Protein AF-A0A0D1XCC1-F1 (afdb_monomer)

pLDDT: mean 85.08, std 17.04, range [33.28, 98.0]

Nearest PDB structures (foldseek):
  8hj5-assembly1_F  TM=1.857E-01  e=1.015E+00  Escherichia coli
  7vg4-assembly3_E  TM=2.101E-01  e=6.176E+00  Methylorubrum extorquens AM1

Radius of gyration: 22.0 Å; Cα contacts (8 Å, |Δi|>4): 243; chains: 1; bounding box: 51×37×75 Å

Solvent-accessible surface area (backbone atoms only — not comparable to full-atom values): 13000 Å² total; per-residue (Å²): 115,50,18,80,62,74,82,57,70,66,52,32,52,34,39,39,47,44,50,48,37,41,40,37,16,53,48,45,44,44,32,66,63,69,49,44,51,58,39,60,78,69,44,56,55,60,51,55,44,56,67,34,70,67,40,32,39,58,46,45,52,47,28,49,53,51,36,43,52,54,48,28,47,52,45,38,55,41,55,76,68,67,52,56,69,71,54,52,29,68,48,58,18,47,56,60,15,55,67,54,52,56,55,42,57,54,47,50,71,76,41,70,87,57,62,66,65,65,50,48,53,54,38,53,53,47,32,50,53,45,24,53,51,28,27,51,39,45,45,45,26,36,26,39,24,21,40,63,36,32,25,50,39,42,26,49,49,55,70,67,51,80,73,83,88,72,83,72,41,72,63,75,82,76,79,68,76,85,70,91,78,83,87,83,93,80,80,96,76,60,64,64,58,55,52,49,52,53,52,52,49,24,51,51,50,30,53,50,33,56,51,29,38,53,53,10,47,53,48,27,64,72,38,50,63,68,37,37,62,48,96,50,38,71,54,81,76,87,84,120

InterPro domains:
  IPR003675 CAAX prenyl protease 2/Lysostaphin resistance protein A-like domain [PF02517] (52-160)
  IPR039731 CAAX prenyl protease 2, eukaryotes [PTHR13046] (10-232)

Structure (mmCIF, N/CA/C/O backbone):
data_AF-A0A0D1XCC1-F1
#
_entry.id   AF-A0A0D1XCC1-F1
#
loop_
_atom_site.group_PDB
_atom_site.id
_atom_site.type_symbol
_atom_site.label_atom_id
_atom_site.label_alt_id
_atom_site.label_comp_id
_atom_site.label_asym_id
_atom_site.label_entity_id
_atom_site.label_seq_id
_atom_site.pdbx_PDB_ins_code
_atom_site.Cartn_x
_atom_site.Cartn_y
_atom_site.Cartn_z
_atom_site.occupancy
_atom_site.B_iso_or_equiv
_atom_site.auth_seq_id
_atom_site.auth_comp_id
_atom_site.auth_asym_id
_atom_site.auth_atom_id
_atom_site.pdbx_PDB_model_num
ATOM 1 N N . MET A 1 1 ? -10.592 -6.071 19.449 1.00 70.25 1 MET A N 1
ATOM 2 C CA . MET A 1 1 ? -9.592 -5.006 19.201 1.00 70.25 1 MET A CA 1
ATOM 3 C C . MET A 1 1 ? -8.436 -5.424 18.308 1.00 70.25 1 MET A C 1
ATOM 5 O O . MET A 1 1 ? -7.971 -4.552 17.601 1.00 70.25 1 MET A O 1
ATOM 9 N N . LEU A 1 2 ? -7.984 -6.688 18.299 1.00 88.75 2 LEU A N 1
ATOM 10 C CA . LEU A 1 2 ? -6.892 -7.153 17.415 1.00 88.75 2 LEU A CA 1
ATOM 11 C C . LEU A 1 2 ? -7.310 -7.334 15.939 1.00 88.75 2 LEU A C 1
ATOM 13 O O . LEU A 1 2 ? -6.478 -7.599 15.078 1.00 88.75 2 LEU A O 1
ATOM 17 N N . GLY A 1 3 ? -8.608 -7.236 15.650 1.00 89.38 3 GLY A N 1
ATOM 18 C CA . GLY A 1 3 ? -9.168 -7.336 14.303 1.00 89.38 3 GLY A CA 1
ATOM 19 C C . GLY A 1 3 ? -9.247 -8.747 13.720 1.00 89.38 3 GLY A C 1
ATOM 20 O O . GLY A 1 3 ? -9.368 -8.900 12.509 1.00 89.38 3 GLY A O 1
ATOM 21 N N . TRP A 1 4 ? -9.161 -9.777 14.566 1.00 92.06 4 TRP A N 1
ATOM 22 C CA . TRP A 1 4 ? -9.259 -11.184 14.153 1.00 92.06 4 TRP A CA 1
ATOM 23 C C . TRP A 1 4 ? -10.712 -11.674 14.086 1.00 92.06 4 TRP A C 1
ATOM 25 O O . TRP A 1 4 ? -11.017 -12.632 13.385 1.00 92.06 4 TRP A O 1
ATOM 35 N N . TRP A 1 5 ? -11.619 -11.022 14.816 1.00 89.81 5 TRP A N 1
ATOM 36 C CA . TRP A 1 5 ? -13.039 -11.357 14.849 1.00 89.81 5 TRP A CA 1
ATOM 37 C C . TRP A 1 5 ? -13.890 -10.099 15.093 1.00 89.81 5 TRP A C 1
ATOM 39 O O . TRP A 1 5 ? -13.480 -9.270 15.916 1.00 89.81 5 TRP A O 1
ATOM 49 N N . PRO A 1 6 ? -15.073 -9.971 14.459 1.00 89.12 6 PRO A N 1
ATOM 50 C CA . PRO A 1 6 ? -15.636 -10.862 13.437 1.00 89.12 6 PRO A CA 1
ATOM 51 C C . PRO A 1 6 ? -14.968 -10.706 12.065 1.00 89.12 6 PRO A C 1
ATOM 53 O O . PRO A 1 6 ? -14.435 -9.651 11.726 1.00 89.12 6 PRO A O 1
ATOM 56 N N . VAL A 1 7 ? -15.010 -11.771 11.262 1.00 88.25 7 VAL A N 1
ATOM 57 C CA . VAL A 1 7 ? -14.556 -11.734 9.865 1.00 88.25 7 VAL A CA 1
ATOM 58 C C . VAL A 1 7 ? -15.737 -11.369 8.975 1.00 88.25 7 VAL A C 1
ATOM 60 O O . VAL A 1 7 ? -16.752 -12.062 8.982 1.00 88.25 7 VAL A O 1
ATOM 63 N N . ASN A 1 8 ? -15.597 -10.302 8.187 1.00 92.38 8 ASN A N 1
ATOM 64 C CA . ASN A 1 8 ? -16.591 -9.899 7.198 1.00 92.38 8 ASN A CA 1
ATOM 65 C C . ASN A 1 8 ? -15.981 -9.924 5.785 1.00 92.38 8 ASN A C 1
ATOM 67 O O . ASN A 1 8 ? -15.296 -8.975 5.396 1.00 92.38 8 ASN A O 1
ATOM 71 N N . PRO A 1 9 ? -16.240 -10.977 4.989 1.00 94.25 9 PRO A N 1
ATOM 72 C CA . PRO A 1 9 ? -15.720 -11.086 3.626 1.00 94.25 9 PRO A CA 1
ATOM 73 C C . PRO A 1 9 ? -16.150 -9.937 2.705 1.00 94.25 9 PRO A C 1
ATOM 75 O O . PRO A 1 9 ? -15.446 -9.616 1.750 1.00 94.25 9 PRO A O 1
ATOM 78 N N . VAL A 1 10 ? -17.285 -9.289 2.991 1.00 95.94 10 VAL A N 1
ATOM 79 C CA . VAL A 1 10 ? -17.771 -8.151 2.201 1.00 95.94 10 VAL A CA 1
ATOM 80 C C . VAL A 1 10 ? -16.852 -6.942 2.366 1.00 95.94 10 VAL A C 1
ATOM 82 O O . VAL A 1 10 ? -16.572 -6.261 1.382 1.00 95.94 10 VAL A O 1
ATOM 85 N N . ASP A 1 11 ? -16.332 -6.700 3.571 1.00 95.56 11 ASP A N 1
ATOM 86 C CA . ASP A 1 11 ? -15.411 -5.585 3.833 1.00 95.56 11 ASP A CA 1
ATOM 87 C C . ASP A 1 11 ? -14.072 -5.800 3.121 1.00 95.56 11 ASP A C 1
ATOM 89 O O . ASP A 1 11 ? -13.514 -4.864 2.540 1.00 95.56 11 ASP A O 1
ATOM 93 N N . VAL A 1 12 ? -13.602 -7.053 3.101 1.00 96.69 12 VAL A N 1
ATOM 94 C CA . VAL A 1 12 ? -12.420 -7.475 2.340 1.00 96.69 12 VAL A CA 1
ATOM 95 C C . VAL A 1 12 ? -12.633 -7.192 0.856 1.00 96.69 12 VAL A C 1
ATOM 97 O O . VAL A 1 12 ? -11.850 -6.461 0.255 1.00 96.69 12 VAL A O 1
ATOM 100 N N . LEU A 1 13 ? -13.733 -7.685 0.279 1.00 96.94 13 LEU A N 1
ATOM 101 C CA . LEU A 1 13 ? -14.036 -7.503 -1.139 1.00 96.94 13 LEU A CA 1
ATOM 102 C C . LEU A 1 13 ? -14.170 -6.024 -1.524 1.00 96.94 13 LEU A C 1
ATOM 104 O O . LEU A 1 13 ? -13.604 -5.602 -2.530 1.00 96.94 13 LEU A O 1
ATOM 108 N N . ARG A 1 14 ? -14.894 -5.223 -0.732 1.00 97.25 14 ARG A N 1
ATOM 109 C CA . ARG A 1 14 ? -15.077 -3.787 -0.996 1.00 97.25 14 ARG A CA 1
ATOM 110 C C . ARG A 1 14 ? -13.765 -3.015 -0.917 1.00 97.25 14 ARG A C 1
ATOM 112 O O . ARG A 1 14 ? -13.525 -2.147 -1.751 1.00 97.25 14 ARG A O 1
ATOM 119 N N . THR A 1 15 ? -12.904 -3.347 0.042 1.00 97.12 15 THR A N 1
ATOM 120 C CA . THR A 1 15 ? -11.594 -2.697 0.168 1.00 97.12 15 THR A CA 1
ATOM 121 C C . THR A 1 15 ? -10.662 -3.108 -0.967 1.00 97.12 15 THR A C 1
ATOM 123 O O . THR A 1 15 ? -10.008 -2.253 -1.558 1.00 97.12 15 THR A O 1
ATOM 126 N N . THR A 1 16 ? -10.634 -4.387 -1.344 1.00 97.25 16 THR A N 1
ATOM 127 C CA . THR A 1 16 ? -9.864 -4.832 -2.513 1.00 97.25 16 THR A CA 1
ATOM 128 C C . THR A 1 16 ? -10.390 -4.193 -3.800 1.00 97.25 16 THR A C 1
ATOM 130 O O . THR A 1 16 ? -9.591 -3.783 -4.636 1.00 97.25 16 THR A O 1
ATOM 133 N N . LEU A 1 17 ? -11.709 -4.021 -3.946 1.00 97.62 17 LEU A N 1
ATOM 134 C CA . LEU A 1 17 ? -12.307 -3.270 -5.054 1.00 97.62 17 LEU A CA 1
ATOM 135 C C . LEU A 1 17 ? -11.863 -1.803 -5.047 1.00 97.62 17 LEU A C 1
ATOM 137 O O . LEU A 1 17 ? -11.519 -1.266 -6.095 1.00 97.62 17 LEU A O 1
ATOM 141 N N . LEU A 1 18 ? -11.827 -1.160 -3.880 1.00 98.00 18 LEU A N 1
ATOM 142 C CA . LEU A 1 18 ? -11.321 0.203 -3.739 1.00 98.00 18 LEU A CA 1
ATOM 143 C C . LEU A 1 18 ? -9.856 0.302 -4.198 1.00 98.00 18 LEU A C 1
ATOM 145 O O . LEU A 1 18 ? -9.509 1.217 -4.947 1.00 98.00 18 LEU A O 1
ATOM 149 N N . CYS A 1 19 ? -9.010 -0.663 -3.823 1.00 97.69 19 CYS A N 1
ATOM 150 C CA . CYS A 1 19 ? -7.649 -0.758 -4.347 1.00 97.69 19 CYS A CA 1
ATOM 151 C C . CYS A 1 19 ? -7.647 -0.986 -5.868 1.00 97.69 19 CYS A C 1
ATOM 153 O O . CYS A 1 19 ? -6.921 -0.303 -6.579 1.00 97.69 19 CYS A O 1
ATOM 155 N N . ALA A 1 20 ? -8.488 -1.873 -6.403 1.00 97.38 20 ALA A N 1
ATOM 156 C CA . ALA A 1 20 ? -8.575 -2.111 -7.844 1.00 97.38 20 ALA A CA 1
ATOM 157 C C . ALA A 1 20 ? -8.975 -0.850 -8.631 1.00 97.38 20 ALA A C 1
ATOM 159 O O . ALA A 1 20 ? -8.434 -0.608 -9.706 1.00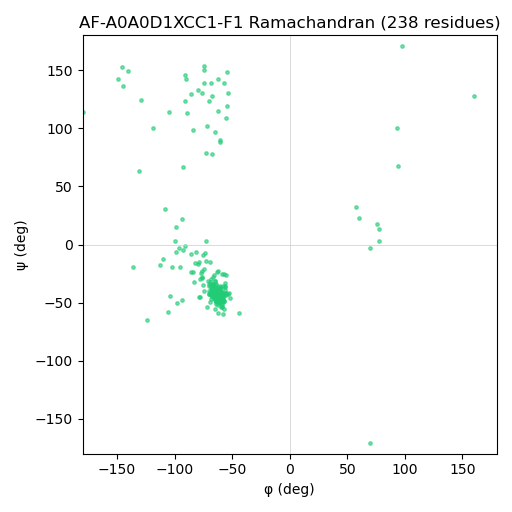 97.38 20 ALA A O 1
ATOM 160 N N . ILE A 1 21 ? -9.857 -0.010 -8.077 1.00 97.62 21 ILE A N 1
ATOM 161 C CA . ILE A 1 21 ? -10.201 1.298 -8.652 1.00 97.62 21 ILE A CA 1
ATOM 162 C C . ILE A 1 21 ? -8.968 2.211 -8.681 1.00 97.62 21 ILE A C 1
ATOM 164 O O . ILE A 1 21 ? -8.663 2.785 -9.724 1.00 97.62 21 ILE A O 1
ATOM 168 N N . LEU A 1 22 ? -8.223 2.309 -7.573 1.00 97.38 22 LEU A N 1
ATOM 169 C CA . LEU A 1 22 ? -6.993 3.109 -7.510 1.00 97.38 22 LEU A CA 1
ATOM 170 C C . LEU A 1 22 ? -5.940 2.631 -8.523 1.00 97.38 22 LEU A C 1
ATOM 172 O O . LEU A 1 22 ? -5.277 3.440 -9.167 1.00 97.38 22 LEU A O 1
ATOM 176 N N . PHE A 1 23 ? -5.815 1.313 -8.686 1.00 96.62 23 PHE A N 1
ATOM 177 C CA . PHE A 1 23 ? -4.856 0.657 -9.574 1.00 96.62 23 PHE A CA 1
ATOM 178 C C . PHE A 1 23 ? -5.426 0.340 -10.968 1.00 96.62 23 PHE A C 1
ATOM 180 O O . PHE A 1 23 ? -4.874 -0.504 -11.675 1.00 96.62 23 PHE A O 1
ATOM 187 N N . ALA A 1 24 ? -6.483 1.030 -11.414 1.00 96.94 24 ALA A N 1
ATOM 188 C CA . ALA A 1 24 ? -7.110 0.784 -12.716 1.00 96.94 24 ALA A CA 1
ATOM 189 C C . ALA A 1 24 ? -6.124 0.894 -13.898 1.00 96.94 24 ALA A C 1
ATOM 191 O O . ALA A 1 24 ? -6.174 0.083 -14.822 1.00 96.94 24 ALA A O 1
ATOM 192 N N . GLY A 1 25 ? -5.194 1.858 -13.857 1.00 95.25 25 GLY A N 1
ATOM 193 C CA . GLY A 1 25 ? -4.128 1.997 -14.858 1.00 95.25 25 GLY A CA 1
ATOM 194 C C . GLY A 1 25 ? -3.193 0.778 -14.898 1.00 95.25 25 GLY A C 1
ATOM 195 O O . GLY A 1 25 ? -3.118 0.116 -15.933 1.00 95.25 25 GLY A O 1
ATOM 196 N N . PRO A 1 26 ? -2.516 0.426 -13.788 1.00 94.94 26 PRO A N 1
ATOM 197 C CA . PRO A 1 26 ? -1.677 -0.771 -13.709 1.00 94.94 26 PRO A CA 1
ATOM 198 C C . PRO A 1 26 ? -2.416 -2.074 -14.041 1.00 94.94 26 PRO A C 1
ATOM 200 O O . PRO A 1 26 ? -1.852 -2.942 -14.704 1.00 94.94 26 PRO A O 1
ATOM 203 N N . LEU A 1 27 ? -3.693 -2.204 -13.661 1.00 94.19 27 LEU A N 1
ATOM 204 C CA . LEU A 1 27 ? -4.528 -3.341 -14.060 1.00 94.19 27 LEU A CA 1
ATOM 205 C C . LEU A 1 27 ? -4.731 -3.389 -15.575 1.00 94.19 27 LEU A C 1
ATOM 207 O O . LEU A 1 27 ? -4.643 -4.461 -16.164 1.00 94.19 27 LEU A O 1
ATOM 211 N N . PHE A 1 28 ? -4.972 -2.246 -16.218 1.00 94.44 28 PHE A N 1
ATOM 212 C CA . PHE A 1 28 ? -5.071 -2.158 -17.673 1.00 94.44 28 PHE A CA 1
ATOM 213 C C . PHE A 1 28 ? -3.749 -2.515 -18.368 1.00 94.44 28 PHE A C 1
ATOM 215 O O . PHE A 1 28 ? -3.765 -3.270 -19.342 1.00 94.44 28 PHE A O 1
ATOM 222 N N . GLU A 1 29 ? -2.610 -2.023 -17.865 1.00 92.31 29 GLU A N 1
ATOM 223 C CA . GLU A 1 29 ? -1.281 -2.382 -18.384 1.00 92.31 29 GLU A CA 1
ATOM 224 C C . GLU A 1 29 ? -1.062 -3.901 -18.290 1.00 92.31 29 GLU A C 1
ATOM 226 O O . GLU A 1 29 ? -0.824 -4.547 -19.310 1.00 92.31 29 GLU A O 1
ATOM 231 N N . ALA A 1 30 ? -1.255 -4.500 -17.114 1.00 89.56 30 ALA A N 1
ATOM 232 C CA . ALA A 1 30 ? -1.056 -5.934 -16.916 1.00 89.56 30 ALA A CA 1
ATOM 233 C C . ALA A 1 30 ? -2.048 -6.795 -17.723 1.00 89.56 30 ALA A C 1
ATOM 235 O O . ALA A 1 30 ? -1.662 -7.747 -18.405 1.00 89.56 30 ALA A O 1
ATOM 236 N N . ALA A 1 31 ? -3.341 -6.470 -17.672 1.00 89.19 31 ALA A N 1
ATOM 237 C CA . ALA A 1 31 ? -4.372 -7.277 -18.308 1.00 89.19 31 ALA A CA 1
ATOM 238 C C . ALA A 1 31 ? -4.327 -7.148 -19.833 1.00 89.19 31 ALA A C 1
ATOM 240 O O . ALA A 1 31 ? -4.254 -8.159 -20.524 1.00 89.19 31 ALA A O 1
ATOM 241 N N . ILE A 1 32 ? -4.363 -5.926 -20.368 1.00 89.62 32 ILE A N 1
ATOM 242 C CA . ILE A 1 32 ? -4.587 -5.685 -21.799 1.00 89.62 32 ILE A CA 1
ATOM 243 C C . ILE A 1 32 ? -3.272 -5.559 -22.562 1.00 89.62 32 ILE A C 1
ATOM 245 O O . ILE A 1 32 ? -3.113 -6.183 -23.610 1.00 89.62 32 ILE A O 1
ATOM 249 N N . VAL A 1 33 ? -2.331 -4.766 -22.048 1.00 86.69 33 VAL A N 1
ATOM 250 C CA . VAL A 1 33 ? -1.092 -4.442 -22.772 1.00 86.69 33 VAL A CA 1
ATOM 251 C C . VAL A 1 33 ? -0.099 -5.600 -22.690 1.00 86.69 33 VAL A C 1
ATOM 253 O O . VAL A 1 33 ? 0.485 -5.989 -23.702 1.00 86.69 33 VAL A O 1
ATOM 256 N N . GLU A 1 34 ? 0.074 -6.181 -21.504 1.00 85.75 34 GLU A N 1
ATOM 257 C CA . GLU A 1 34 ? 0.931 -7.355 -21.301 1.00 85.75 34 GLU A CA 1
ATOM 258 C C . GLU A 1 34 ? 0.215 -8.668 -21.654 1.00 85.75 34 GLU A C 1
ATOM 260 O O . GLU A 1 34 ? 0.871 -9.686 -21.865 1.00 85.75 34 GLU A O 1
ATOM 265 N N . GLY A 1 35 ? -1.118 -8.648 -21.772 1.00 82.00 35 GLY A N 1
ATOM 266 C CA . GLY A 1 35 ? -1.926 -9.805 -22.162 1.00 82.00 35 GLY A CA 1
ATOM 267 C C . GLY A 1 35 ? -2.156 -10.830 -21.047 1.00 82.00 35 GLY A C 1
ATOM 268 O O . GLY A 1 35 ? -2.639 -11.928 -21.330 1.00 82.00 35 GLY A O 1
ATOM 269 N N . ARG A 1 36 ? -1.862 -10.484 -19.787 1.00 82.62 36 ARG A N 1
ATOM 270 C CA . ARG A 1 36 ? -1.864 -11.416 -18.639 1.00 82.62 36 ARG A CA 1
ATOM 271 C C . ARG A 1 36 ? -3.258 -11.819 -18.172 1.00 82.62 36 ARG A C 1
ATOM 273 O O . ARG A 1 36 ? -3.394 -12.723 -17.354 1.00 82.62 36 ARG A O 1
ATOM 280 N N . TRP A 1 37 ? -4.306 -11.197 -18.715 1.00 81.94 37 TRP A N 1
ATOM 281 C CA . TRP A 1 37 ? -5.694 -11.560 -18.418 1.00 81.94 37 TRP A CA 1
ATOM 282 C C . TRP A 1 37 ? -5.991 -13.037 -18.711 1.00 81.94 37 TRP A C 1
ATOM 284 O O . TRP A 1 37 ? -6.777 -13.663 -18.003 1.00 81.94 37 TRP A O 1
ATOM 294 N N . ARG A 1 38 ? -5.337 -13.609 -19.733 1.00 76.69 38 ARG A N 1
ATOM 295 C CA . ARG A 1 38 ? -5.458 -15.033 -20.058 1.00 76.69 38 ARG A CA 1
ATOM 296 C C . ARG A 1 38 ? -4.821 -15.881 -18.967 1.00 76.69 38 ARG A C 1
ATOM 298 O O . ARG A 1 38 ? -5.465 -16.783 -18.460 1.00 76.69 38 ARG A O 1
ATOM 305 N N . ASP A 1 39 ? -3.624 -15.545 -18.518 1.00 75.94 39 ASP A N 1
ATOM 306 C CA . ASP A 1 39 ? -2.935 -16.339 -17.497 1.00 75.94 39 ASP A CA 1
ATOM 307 C C . ASP A 1 39 ? -3.648 -16.296 -16.136 1.00 75.94 39 ASP A C 1
ATOM 309 O O . ASP A 1 39 ? -3.587 -17.253 -15.366 1.00 75.94 39 ASP A O 1
ATOM 313 N N . TRP A 1 40 ? -4.377 -15.212 -15.844 1.00 77.56 40 TRP A N 1
ATOM 314 C CA . TRP A 1 40 ? -5.221 -15.115 -14.649 1.00 77.56 40 TRP A CA 1
ATOM 315 C C . TRP A 1 40 ? -6.420 -16.063 -14.705 1.00 77.56 40 TRP A C 1
ATOM 317 O O . TRP A 1 40 ? -6.703 -16.738 -13.719 1.00 77.56 40 TRP A O 1
ATOM 327 N N . LEU A 1 41 ? -7.096 -16.155 -15.856 1.00 73.94 41 LEU A N 1
ATOM 328 C CA . LEU A 1 41 ? -8.239 -17.058 -16.045 1.00 73.94 41 LEU A CA 1
ATOM 329 C C . LEU A 1 41 ? -7.842 -18.536 -15.949 1.00 73.94 41 LEU A C 1
ATOM 331 O O . LEU A 1 41 ? -8.643 -19.358 -15.515 1.00 73.94 41 LEU A O 1
ATOM 335 N N . TRP A 1 42 ? -6.614 -18.864 -16.351 1.00 70.50 42 TRP A N 1
ATOM 336 C CA . TRP A 1 42 ? -6.099 -20.235 -16.361 1.00 70.50 42 TRP A CA 1
ATOM 337 C C . TRP A 1 42 ? -5.281 -20.576 -15.103 1.00 70.50 42 TRP A C 1
ATOM 339 O O . TRP A 1 42 ? -4.842 -21.712 -14.946 1.00 70.50 42 TRP A O 1
ATOM 349 N N . GLY A 1 43 ? -5.076 -19.614 -14.195 1.00 61.25 43 GLY A N 1
ATOM 350 C CA . GLY A 1 43 ? -4.433 -19.806 -12.890 1.00 61.25 43 GLY A CA 1
ATOM 351 C C . GLY A 1 43 ? -2.930 -20.114 -12.919 1.00 61.25 43 GLY A C 1
ATOM 352 O O . GLY A 1 43 ? -2.304 -20.185 -11.862 1.00 61.25 43 GLY A O 1
ATOM 353 N N . THR A 1 44 ? -2.319 -20.254 -14.095 1.00 60.62 44 THR A N 1
ATOM 354 C CA . THR A 1 44 ? -0.913 -20.654 -14.276 1.00 60.62 44 THR A CA 1
ATOM 355 C C . THR A 1 44 ? 0.058 -19.655 -13.648 1.00 60.62 44 THR A C 1
ATOM 357 O O . THR A 1 44 ? 0.960 -20.037 -12.904 1.00 60.62 44 THR A O 1
ATOM 360 N N . HIS A 1 45 ? -0.188 -18.359 -13.845 1.00 58.53 45 HIS A N 1
ATOM 361 C CA . HIS A 1 45 ? 0.659 -17.296 -13.305 1.00 58.53 45 HIS A CA 1
ATOM 362 C C . HIS A 1 45 ? 0.540 -17.158 -11.777 1.00 58.53 45 HIS A C 1
ATOM 364 O O . HIS A 1 45 ? 1.498 -16.780 -11.098 1.00 58.53 45 HIS A O 1
ATOM 370 N N . VAL A 1 46 ? -0.635 -17.449 -11.212 1.00 60.84 46 VAL A N 1
ATOM 371 C CA . VAL A 1 46 ? -0.854 -17.420 -9.758 1.00 60.84 46 VAL A CA 1
ATOM 372 C C . VAL A 1 46 ? -0.020 -18.522 -9.106 1.00 60.84 46 VAL A C 1
ATOM 374 O O . VAL A 1 46 ? 0.717 -18.257 -8.158 1.00 60.84 46 VAL A O 1
ATOM 377 N N . VAL A 1 47 ? -0.047 -19.727 -9.682 1.00 57.75 47 VAL A N 1
ATOM 378 C CA . VAL A 1 47 ? 0.753 -20.860 -9.208 1.00 57.75 47 VAL A CA 1
ATOM 379 C C . VAL A 1 47 ? 2.249 -20.562 -9.310 1.00 57.75 47 VAL A C 1
ATOM 381 O O . VAL A 1 47 ? 2.943 -20.736 -8.316 1.00 57.75 47 VAL A O 1
ATOM 384 N N . GLU A 1 48 ? 2.764 -20.048 -10.429 1.00 59.72 48 GLU A N 1
ATOM 385 C CA . GLU A 1 48 ? 4.200 -19.735 -10.567 1.00 59.72 48 GLU A CA 1
ATOM 386 C C . GLU A 1 48 ? 4.676 -18.636 -9.608 1.00 59.72 48 GLU A C 1
ATOM 388 O O . GLU A 1 48 ? 5.731 -18.761 -8.982 1.00 59.72 48 GLU A O 1
ATOM 393 N N . THR A 1 49 ? 3.877 -17.580 -9.432 1.00 60.81 49 THR A N 1
ATOM 394 C CA . THR A 1 49 ? 4.239 -16.468 -8.541 1.00 60.81 49 THR A CA 1
ATOM 395 C C . THR A 1 49 ? 4.315 -16.936 -7.085 1.00 60.81 49 THR A C 1
ATOM 397 O O . THR A 1 49 ? 5.271 -16.594 -6.386 1.00 60.81 49 THR A O 1
ATOM 400 N N . PHE A 1 50 ? 3.371 -17.775 -6.642 1.00 63.22 50 PHE A N 1
ATOM 401 C CA . PHE A 1 50 ? 3.383 -18.365 -5.297 1.00 63.22 50 PHE A CA 1
ATOM 402 C C . PHE A 1 50 ? 4.332 -19.564 -5.146 1.00 63.22 50 PHE A C 1
ATOM 404 O O . PHE A 1 50 ? 4.688 -19.903 -4.021 1.00 63.22 50 PHE A O 1
ATOM 411 N N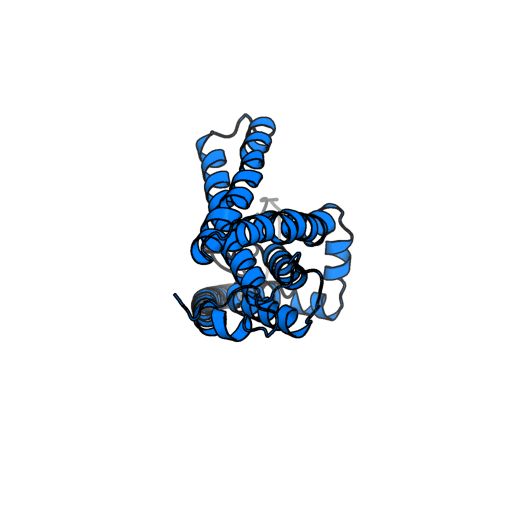 . SER A 1 51 ? 4.777 -20.180 -6.245 1.00 61.81 51 SER A N 1
ATOM 412 C CA . SER A 1 51 ? 5.753 -21.282 -6.217 1.00 61.81 51 SER A CA 1
ATOM 413 C C . SER A 1 51 ? 7.180 -20.793 -5.972 1.00 61.81 51 SER A C 1
ATOM 415 O O . SER A 1 51 ? 8.022 -21.549 -5.490 1.00 61.81 51 SER A O 1
ATOM 417 N N . SER A 1 52 ? 7.474 -19.524 -6.272 1.00 78.94 52 SER A N 1
ATOM 418 C CA . SER A 1 52 ? 8.759 -18.924 -5.916 1.00 78.94 52 SER A CA 1
ATOM 419 C C . SER A 1 52 ? 8.779 -18.511 -4.441 1.00 78.94 52 SER A C 1
ATOM 421 O O . SER A 1 52 ? 7.870 -17.832 -3.959 1.00 78.94 52 SER A O 1
ATOM 423 N N . TRP A 1 53 ? 9.854 -18.855 -3.725 1.00 79.25 53 TRP A N 1
ATOM 424 C CA . TRP A 1 53 ? 10.037 -18.440 -2.327 1.00 79.25 53 TRP A CA 1
ATOM 425 C C . TRP A 1 53 ? 9.946 -16.916 -2.165 1.00 79.25 53 TRP A C 1
ATOM 427 O O . TRP A 1 53 ? 9.288 -16.408 -1.258 1.00 79.25 53 TRP A O 1
ATOM 437 N N . THR A 1 54 ? 10.550 -16.177 -3.097 1.00 80.81 54 THR A N 1
ATOM 438 C CA . THR A 1 54 ? 10.522 -14.711 -3.118 1.00 80.81 54 THR A CA 1
ATOM 439 C C . THR A 1 54 ? 9.111 -14.164 -3.326 1.00 80.81 54 THR A C 1
ATOM 441 O O . THR A 1 54 ? 8.721 -13.220 -2.640 1.00 80.81 54 THR A O 1
ATOM 444 N N . GLY A 1 55 ? 8.330 -14.748 -4.240 1.00 81.62 55 GLY A N 1
ATOM 445 C CA . GLY A 1 55 ? 6.954 -14.331 -4.499 1.00 81.62 55 GLY A CA 1
ATOM 446 C C . GLY A 1 55 ? 6.031 -14.630 -3.322 1.00 81.62 55 GLY A C 1
ATOM 447 O O . GLY A 1 55 ? 5.308 -13.738 -2.885 1.00 81.62 55 GLY A O 1
ATOM 448 N N . TRP A 1 56 ? 6.128 -15.821 -2.722 1.00 85.56 56 TRP A N 1
ATOM 449 C CA . TRP A 1 56 ? 5.385 -16.152 -1.503 1.00 85.56 56 TRP A CA 1
ATOM 450 C C . TRP A 1 56 ? 5.730 -15.211 -0.341 1.00 85.56 56 TRP A C 1
ATOM 452 O O . TRP A 1 56 ? 4.835 -14.689 0.329 1.00 85.56 56 TRP A O 1
ATOM 462 N N . ARG A 1 57 ? 7.023 -14.920 -0.141 1.00 87.50 57 ARG A N 1
ATOM 463 C CA . ARG A 1 57 ? 7.475 -13.974 0.885 1.00 87.50 57 ARG A CA 1
ATOM 464 C C . ARG A 1 57 ? 6.885 -12.580 0.668 1.00 87.50 57 ARG A C 1
ATOM 466 O O . ARG A 1 57 ? 6.384 -11.987 1.614 1.00 87.50 57 ARG A O 1
ATOM 473 N N . ASN A 1 58 ? 6.934 -12.062 -0.559 1.00 86.75 58 ASN A N 1
ATOM 474 C CA . ASN A 1 58 ? 6.525 -10.687 -0.863 1.00 86.75 58 ASN A CA 1
ATOM 475 C C . ASN A 1 58 ? 5.000 -10.505 -0.937 1.00 86.75 58 ASN A C 1
ATOM 477 O O . ASN A 1 58 ? 4.503 -9.416 -0.654 1.00 86.75 58 ASN A O 1
ATOM 481 N N . LEU A 1 59 ? 4.263 -11.546 -1.335 1.00 87.75 59 LEU A N 1
ATOM 482 C CA . LEU A 1 59 ? 2.816 -11.474 -1.551 1.00 87.75 59 LEU A CA 1
ATOM 483 C C . LEU A 1 59 ? 1.986 -12.069 -0.420 1.00 87.75 59 LEU A C 1
ATOM 485 O O . LEU A 1 59 ? 0.808 -11.754 -0.355 1.00 87.75 59 LEU A O 1
ATOM 489 N N . VAL A 1 60 ? 2.551 -12.917 0.444 1.00 90.81 60 VAL A N 1
ATOM 490 C CA . VAL A 1 60 ? 1.815 -13.529 1.564 1.00 90.81 60 VAL A CA 1
ATOM 491 C C . VAL A 1 60 ? 2.497 -13.230 2.885 1.00 90.81 60 VAL A C 1
ATOM 493 O O . VAL A 1 60 ? 1.924 -12.542 3.723 1.00 90.81 60 VAL A O 1
ATOM 496 N N . ALA A 1 61 ? 3.717 -13.736 3.079 1.00 92.88 61 ALA A N 1
ATOM 497 C CA . ALA A 1 61 ? 4.334 -13.745 4.402 1.00 92.88 61 ALA A CA 1
ATOM 498 C C . ALA A 1 61 ? 4.593 -12.332 4.933 1.00 92.88 61 ALA A C 1
ATOM 500 O O . ALA A 1 61 ? 4.204 -12.045 6.057 1.00 92.88 61 ALA A O 1
ATOM 501 N N . GLY A 1 62 ? 5.194 -11.459 4.118 1.00 92.75 62 GLY A N 1
ATOM 502 C CA . GLY A 1 62 ? 5.442 -10.054 4.449 1.00 92.75 62 GLY A CA 1
ATOM 503 C C . GLY A 1 62 ? 4.150 -9.306 4.777 1.00 92.75 62 GLY A C 1
ATOM 504 O O . GLY A 1 62 ? 3.992 -8.883 5.918 1.00 92.75 62 GLY A O 1
ATOM 505 N N . PRO A 1 63 ? 3.171 -9.233 3.852 1.00 95.31 63 PRO A N 1
ATOM 506 C CA . PRO A 1 63 ? 1.889 -8.587 4.121 1.00 95.31 63 PRO A CA 1
ATOM 507 C C . PRO A 1 63 ? 1.200 -9.087 5.395 1.00 95.31 63 PRO A C 1
ATOM 509 O O . PRO A 1 63 ? 0.749 -8.291 6.212 1.00 95.31 63 PRO A O 1
ATOM 512 N N . VAL A 1 64 ? 1.142 -10.405 5.610 1.00 96.50 64 VAL A N 1
ATOM 513 C CA . VAL A 1 64 ? 0.487 -10.979 6.794 1.00 96.50 64 VAL A CA 1
ATOM 514 C C . VAL A 1 64 ? 1.206 -10.577 8.080 1.00 96.50 64 VAL A C 1
ATOM 516 O O . VAL A 1 64 ? 0.556 -10.128 9.024 1.00 96.50 64 VAL A O 1
ATOM 519 N N . THR A 1 65 ? 2.530 -10.730 8.147 1.00 96.19 65 THR A N 1
ATOM 520 C CA . THR A 1 65 ? 3.279 -10.429 9.375 1.00 96.19 65 THR A CA 1
ATOM 521 C C . THR A 1 65 ? 3.301 -8.934 9.668 1.00 96.19 65 THR A C 1
ATOM 523 O O . THR A 1 65 ? 3.092 -8.537 10.815 1.00 96.19 65 THR A O 1
ATOM 526 N N . GLU A 1 66 ? 3.483 -8.102 8.645 1.00 96.12 66 GLU A N 1
ATOM 527 C CA . GLU A 1 66 ? 3.488 -6.648 8.771 1.00 96.12 66 GLU A CA 1
ATOM 528 C C . GLU A 1 66 ? 2.128 -6.139 9.259 1.00 96.12 66 GLU A C 1
ATOM 530 O O . GLU A 1 66 ? 2.066 -5.409 10.249 1.00 96.12 66 GLU A O 1
ATOM 535 N N . GLU A 1 67 ? 1.016 -6.573 8.661 1.00 97.50 67 GLU A N 1
ATOM 536 C CA . GLU A 1 67 ? -0.307 -6.140 9.120 1.00 97.50 67 GLU A CA 1
ATOM 537 C C . GLU A 1 67 ? -0.640 -6.641 10.530 1.00 97.50 67 GLU A C 1
ATOM 539 O O . GLU A 1 67 ? -1.224 -5.899 11.320 1.00 97.50 67 GLU A O 1
ATOM 544 N N . ILE A 1 68 ? -0.222 -7.848 10.920 1.00 96.94 68 ILE A N 1
ATOM 545 C CA . ILE A 1 68 ? -0.397 -8.304 12.307 1.00 96.94 68 ILE A CA 1
ATOM 546 C C . ILE A 1 68 ? 0.369 -7.385 13.271 1.00 96.94 68 ILE A C 1
ATOM 548 O O . ILE A 1 68 ? -0.207 -6.892 14.241 1.00 96.94 68 ILE A O 1
ATOM 552 N N . VAL A 1 69 ? 1.646 -7.103 13.006 1.00 96.00 69 VAL A N 1
ATOM 553 C CA . VAL A 1 69 ? 2.467 -6.264 13.894 1.00 96.00 69 VAL A CA 1
ATOM 554 C C . VAL A 1 69 ? 1.927 -4.834 13.957 1.00 96.00 69 VAL A C 1
ATOM 556 O O . VAL A 1 69 ? 1.689 -4.297 15.042 1.00 96.00 69 VAL A O 1
ATOM 559 N N . PHE A 1 70 ? 1.688 -4.205 12.809 1.00 96.12 70 PHE A N 1
ATOM 560 C CA . PHE A 1 70 ? 1.339 -2.789 12.770 1.00 96.12 70 PHE A CA 1
ATOM 561 C C . PHE A 1 70 ? -0.152 -2.530 13.022 1.00 96.12 70 PHE A C 1
ATOM 563 O O . PHE A 1 70 ? -0.484 -1.503 13.611 1.00 96.12 70 PHE A O 1
ATOM 570 N N . ARG A 1 71 ? -1.072 -3.423 12.627 1.00 96.56 71 ARG A N 1
ATOM 571 C CA . ARG A 1 71 ? -2.528 -3.195 12.771 1.00 96.56 71 ARG A CA 1
ATOM 572 C C . ARG A 1 71 ? -3.111 -3.987 13.925 1.00 96.56 71 ARG A C 1
ATOM 574 O O . ARG A 1 71 ? -3.842 -3.402 14.712 1.00 96.56 71 ARG A O 1
ATOM 581 N N . SER A 1 72 ? -2.768 -5.261 14.098 1.00 95.19 72 SER A N 1
ATOM 582 C CA . SER A 1 72 ? -3.305 -6.025 15.233 1.00 95.19 72 SER A CA 1
ATOM 583 C C . SER A 1 72 ? -2.641 -5.686 16.566 1.00 95.19 72 SER A C 1
ATOM 585 O O . SER A 1 72 ? -3.308 -5.812 17.587 1.00 95.19 72 SER A O 1
ATOM 587 N N . LEU A 1 73 ? -1.375 -5.249 16.598 1.00 95.12 73 LEU A N 1
ATOM 588 C CA . LEU A 1 73 ? -0.679 -4.948 17.860 1.00 95.12 73 LEU A CA 1
ATOM 589 C C . LEU A 1 73 ? -0.528 -3.442 18.108 1.00 95.12 73 LEU A C 1
ATOM 591 O O . LEU A 1 73 ? -1.018 -2.933 19.116 1.00 95.12 73 LEU A O 1
ATOM 595 N N . LEU A 1 74 ? 0.115 -2.711 17.192 1.00 95.50 74 LEU A N 1
ATOM 596 C CA . LEU A 1 74 ? 0.461 -1.304 17.426 1.00 95.50 74 LEU A CA 1
ATOM 597 C C . LEU A 1 74 ? -0.768 -0.379 17.492 1.00 95.50 74 LEU A C 1
ATOM 599 O O . LEU A 1 74 ? -0.849 0.470 18.382 1.00 95.50 74 LEU A O 1
ATOM 603 N N . VAL A 1 75 ? -1.735 -0.533 16.581 1.00 96.12 75 VAL A N 1
ATOM 604 C CA . VAL A 1 75 ? -2.937 0.321 16.550 1.00 96.12 75 VAL A CA 1
ATOM 605 C C . VAL A 1 75 ? -3.808 0.150 17.809 1.00 96.12 75 VAL A C 1
ATOM 607 O O . VAL A 1 75 ? -4.124 1.167 18.430 1.00 96.12 75 VAL A O 1
ATOM 610 N N . PRO A 1 76 ? -4.160 -1.067 18.273 1.00 94.38 76 PRO A N 1
ATOM 611 C CA . PRO A 1 76 ? -4.935 -1.256 19.498 1.00 94.38 76 PRO A CA 1
ATOM 612 C C . PRO A 1 76 ? -4.296 -0.657 20.744 1.00 94.38 76 PRO A C 1
ATOM 614 O O . PRO A 1 76 ? -5.019 -0.103 21.567 1.00 94.38 76 PRO A O 1
ATOM 617 N N . LEU A 1 77 ? -2.965 -0.689 20.865 1.00 94.56 77 LEU A N 1
ATOM 618 C CA . LEU A 1 77 ? -2.265 -0.011 21.961 1.00 94.56 77 LEU A CA 1
ATOM 619 C C . LEU A 1 77 ? -2.554 1.496 21.970 1.00 94.56 77 LEU A C 1
ATOM 621 O O . LEU A 1 77 ? -2.830 2.062 23.025 1.00 94.56 77 LEU A O 1
ATOM 625 N N . HIS A 1 78 ? -2.571 2.139 20.799 1.00 94.56 78 HIS A N 1
ATOM 626 C CA . HIS A 1 78 ? -2.902 3.562 20.688 1.00 94.56 78 HIS A CA 1
ATOM 627 C C . HIS A 1 78 ? -4.385 3.845 20.966 1.00 94.56 78 HIS A C 1
ATOM 629 O O . HIS A 1 78 ? -4.707 4.864 21.580 1.00 94.56 78 HIS A O 1
ATOM 635 N N . ILE A 1 79 ? -5.287 2.938 20.569 1.00 93.31 79 ILE A N 1
ATOM 636 C CA . ILE A 1 79 ? -6.715 3.039 20.909 1.00 93.31 79 ILE A CA 1
ATOM 637 C C . ILE A 1 79 ? -6.903 2.956 22.431 1.00 93.31 79 ILE A C 1
ATOM 639 O O . ILE A 1 79 ? -7.600 3.787 23.011 1.00 93.31 79 ILE A O 1
ATOM 643 N N . LEU A 1 80 ? -6.252 1.995 23.095 1.00 93.38 80 LEU A N 1
ATOM 644 C CA . LEU A 1 80 ? -6.302 1.831 24.553 1.00 93.38 80 LEU A CA 1
ATOM 645 C C . LEU A 1 80 ? -5.693 3.030 25.292 1.00 93.38 80 LEU A C 1
ATOM 647 O O . LEU A 1 80 ? -6.207 3.437 26.332 1.00 93.38 80 LEU A O 1
ATOM 651 N N . ALA A 1 81 ? -4.657 3.644 24.718 1.00 94.50 81 ALA A N 1
ATOM 652 C CA . ALA A 1 81 ? -4.073 4.895 25.196 1.00 94.50 81 ALA A CA 1
ATOM 653 C C . ALA A 1 81 ? -4.948 6.138 24.922 1.00 94.50 81 ALA A C 1
ATOM 655 O O . ALA A 1 81 ? -4.534 7.252 25.238 1.00 94.50 81 ALA A O 1
ATOM 656 N N . LYS A 1 82 ? -6.152 5.970 24.352 1.00 92.62 82 LYS A N 1
ATOM 657 C CA . LYS A 1 82 ? -7.109 7.045 24.030 1.00 92.62 82 LYS A CA 1
ATOM 658 C C . LYS A 1 82 ? -6.526 8.119 23.101 1.00 92.62 82 LYS A C 1
ATOM 660 O O . LYS A 1 82 ? -6.898 9.289 23.178 1.00 92.62 82 LYS A O 1
ATOM 665 N N . VAL A 1 83 ? -5.615 7.726 22.210 1.00 93.38 83 VAL A N 1
ATOM 666 C CA . VAL A 1 83 ? -5.056 8.621 21.190 1.00 93.38 83 VAL A CA 1
ATOM 667 C C . VAL A 1 83 ? -6.142 8.971 20.171 1.00 93.38 83 VAL A C 1
ATOM 669 O O . VAL A 1 83 ? -6.922 8.114 19.757 1.00 93.38 83 VAL A O 1
ATOM 672 N N . ALA A 1 84 ? -6.187 10.235 19.740 1.00 92.19 84 ALA A N 1
ATOM 673 C CA . ALA A 1 84 ? -7.172 10.692 18.765 1.00 92.19 84 ALA A CA 1
ATOM 674 C C . ALA A 1 84 ? -7.092 9.877 17.453 1.00 92.19 84 ALA A C 1
ATOM 676 O O . ALA A 1 84 ? -5.988 9.647 16.953 1.00 92.19 84 ALA A O 1
ATOM 677 N N . PRO A 1 85 ? -8.223 9.506 16.826 1.00 90.44 85 PRO A N 1
ATOM 678 C CA . PRO A 1 85 ? -8.231 8.639 15.643 1.00 90.44 85 PRO A CA 1
ATOM 679 C C . PRO A 1 85 ? -7.388 9.163 14.479 1.00 90.44 85 PRO A C 1
ATOM 681 O O . PRO A 1 85 ? -6.644 8.409 13.855 1.00 90.44 85 PRO A O 1
ATOM 684 N N . LYS A 1 86 ? -7.458 10.479 14.228 1.00 91.75 86 LYS A N 1
ATOM 685 C CA . LYS A 1 86 ? -6.651 11.165 13.208 1.00 91.75 86 LYS A CA 1
ATOM 686 C C . LYS A 1 86 ? -5.152 10.942 13.476 1.00 91.75 86 LYS A C 1
ATOM 688 O O . LYS A 1 86 ? -4.412 10.579 12.568 1.00 91.75 86 LYS A O 1
ATOM 693 N N . ASN A 1 87 ? -4.720 11.037 14.733 1.00 93.69 87 ASN A N 1
ATOM 694 C CA . ASN A 1 87 ? -3.327 10.804 15.119 1.00 93.69 87 ASN A CA 1
ATOM 695 C C . ASN A 1 87 ? -2.925 9.335 14.949 1.00 93.69 87 ASN A C 1
ATOM 697 O O . ASN A 1 87 ? -1.823 9.066 14.490 1.00 93.69 87 ASN A O 1
ATOM 701 N N . ILE A 1 88 ? -3.809 8.379 15.253 1.00 94.56 88 ILE A N 1
ATOM 702 C CA . ILE A 1 88 ? -3.527 6.953 15.019 1.00 94.56 88 ILE A CA 1
ATOM 703 C C . ILE A 1 88 ? -3.255 6.703 13.530 1.00 94.56 88 ILE A C 1
ATOM 705 O O . ILE A 1 88 ? -2.266 6.050 13.197 1.00 94.56 88 ILE A O 1
ATOM 709 N N . VAL A 1 89 ? -4.085 7.265 12.642 1.00 95.38 89 VAL A N 1
ATOM 710 C CA . VAL A 1 89 ? -3.943 7.129 11.182 1.00 95.38 89 VAL A CA 1
ATOM 711 C C . VAL A 1 89 ? -2.632 7.723 10.673 1.00 95.38 89 VAL A C 1
ATOM 713 O O . VAL A 1 89 ? -1.989 7.091 9.845 1.00 95.38 89 VAL A O 1
ATOM 716 N N . PHE A 1 90 ? -2.213 8.892 11.166 1.00 94.75 90 PHE A N 1
ATOM 717 C CA . PHE A 1 90 ? -1.046 9.599 10.621 1.00 94.75 90 PHE A CA 1
ATOM 718 C C . PHE A 1 90 ? 0.279 9.341 11.355 1.00 94.75 90 PHE A C 1
ATOM 720 O O . PHE A 1 90 ? 1.333 9.573 10.773 1.00 94.75 90 PHE A O 1
ATOM 727 N N . ILE A 1 91 ? 0.263 8.851 12.600 1.00 94.19 91 ILE A N 1
ATOM 728 C CA . ILE A 1 91 ? 1.487 8.605 13.385 1.00 94.19 91 ILE A CA 1
ATOM 729 C C . ILE A 1 91 ? 1.902 7.139 13.324 1.00 94.19 91 ILE A C 1
ATOM 731 O O . ILE A 1 91 ? 3.058 6.847 13.023 1.00 94.19 91 ILE A O 1
ATOM 735 N N . THR A 1 92 ? 0.984 6.201 13.590 1.00 94.31 92 THR A N 1
ATOM 736 C CA . THR A 1 92 ? 1.351 4.774 13.675 1.00 94.31 92 THR A CA 1
ATOM 737 C C . THR A 1 92 ? 2.045 4.245 12.415 1.00 94.31 92 THR A C 1
ATOM 739 O O . THR A 1 92 ? 3.010 3.489 12.549 1.00 94.31 92 THR A O 1
ATOM 742 N N . PRO A 1 93 ? 1.678 4.677 11.192 1.00 93.81 93 PRO A N 1
ATOM 743 C CA . PRO A 1 93 ? 2.318 4.134 10.003 1.00 93.81 93 PRO A CA 1
ATOM 744 C C . PRO A 1 93 ? 3.671 4.768 9.679 1.00 93.81 93 PRO A C 1
ATOM 746 O O . PRO A 1 93 ? 4.389 4.254 8.826 1.00 93.81 93 PRO A O 1
ATOM 749 N N . LEU A 1 94 ? 4.079 5.818 10.399 1.00 93.69 94 LEU A N 1
ATOM 750 C CA . LEU A 1 94 ? 5.454 6.309 10.325 1.00 93.69 94 LEU A CA 1
ATOM 751 C C . LEU A 1 94 ? 6.431 5.287 10.914 1.00 93.69 94 LEU A C 1
ATOM 753 O O . LEU A 1 94 ? 7.516 5.125 10.371 1.00 93.69 94 LEU A O 1
ATOM 757 N N . TYR A 1 95 ? 6.045 4.532 11.953 1.00 91.75 95 TYR A N 1
ATOM 758 C CA . TYR A 1 95 ? 6.863 3.416 12.456 1.00 91.75 95 TYR A CA 1
ATOM 759 C C . TYR A 1 95 ? 7.029 2.323 11.397 1.00 91.75 95 TYR A C 1
ATOM 761 O O . TYR A 1 95 ? 8.123 1.788 11.231 1.00 91.75 95 TYR A O 1
ATOM 769 N N . PHE A 1 96 ? 5.964 2.040 10.644 1.00 89.50 96 PHE A N 1
ATOM 770 C CA . PHE A 1 96 ? 5.997 1.114 9.514 1.00 89.50 96 PHE A CA 1
ATOM 771 C C . PHE A 1 96 ? 6.939 1.602 8.401 1.00 89.50 96 PHE A C 1
ATOM 773 O O . PHE A 1 96 ? 7.783 0.842 7.925 1.00 89.50 96 PHE A O 1
ATOM 780 N N . GLY A 1 97 ? 6.876 2.888 8.043 1.00 89.25 97 GLY A N 1
ATOM 781 C CA . GLY A 1 97 ? 7.821 3.505 7.110 1.00 89.25 97 GLY A CA 1
ATOM 782 C C . GLY A 1 97 ? 9.270 3.464 7.610 1.00 89.25 97 GLY A C 1
ATOM 783 O O . GLY A 1 97 ? 10.166 3.065 6.868 1.00 89.25 97 GLY A O 1
ATOM 784 N N . ILE A 1 98 ? 9.514 3.827 8.876 1.00 91.25 98 ILE A N 1
ATOM 785 C CA . ILE A 1 98 ? 10.851 3.817 9.496 1.00 91.25 98 ILE A CA 1
ATOM 786 C C . ILE A 1 98 ? 11.432 2.406 9.502 1.00 91.25 98 ILE A C 1
ATOM 788 O O . ILE A 1 98 ? 1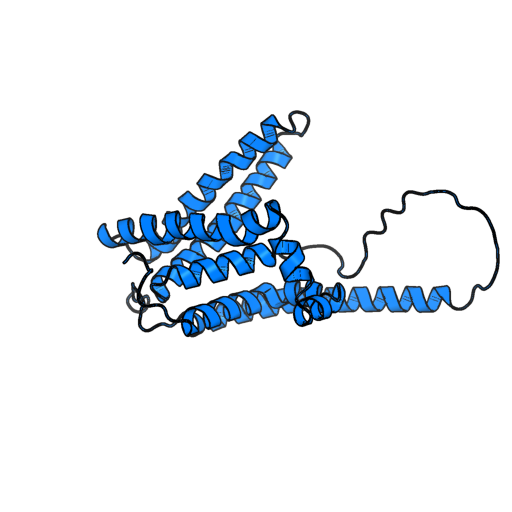2.618 2.240 9.219 1.00 91.25 98 ILE A O 1
ATOM 792 N N . ALA A 1 99 ? 10.607 1.389 9.768 1.00 89.69 99 ALA A N 1
ATOM 793 C CA . ALA A 1 99 ? 11.046 0.001 9.756 1.00 89.69 99 ALA A CA 1
ATOM 794 C C . ALA A 1 99 ? 11.693 -0.386 8.421 1.00 89.69 99 ALA A C 1
ATOM 796 O O . ALA A 1 99 ? 12.570 -1.232 8.434 1.00 89.69 99 ALA A O 1
ATOM 797 N N . HIS A 1 100 ? 11.360 0.268 7.302 1.00 89.56 100 HIS A N 1
ATOM 798 C CA . HIS A 1 100 ? 11.939 0.009 5.978 1.00 89.56 100 HIS A CA 1
ATOM 799 C C . HIS A 1 100 ? 13.244 0.763 5.687 1.00 89.56 100 HIS A C 1
ATOM 801 O O . HIS A 1 100 ? 13.911 0.469 4.696 1.00 89.56 100 HIS A O 1
ATOM 807 N N . ILE A 1 101 ? 13.666 1.691 6.552 1.00 89.56 101 ILE A N 1
ATOM 808 C CA . ILE A 1 101 ? 14.942 2.409 6.394 1.00 89.56 101 ILE A CA 1
ATOM 809 C C . ILE A 1 101 ? 16.132 1.437 6.452 1.00 89.56 101 ILE A C 1
ATOM 811 O O . ILE A 1 101 ? 17.176 1.719 5.867 1.00 89.56 101 ILE A O 1
ATOM 815 N N . HIS A 1 102 ? 15.981 0.256 7.065 1.00 88.75 102 HIS A N 1
ATOM 816 C CA . HIS A 1 102 ? 17.026 -0.774 7.062 1.00 88.75 102 HIS A CA 1
ATOM 817 C C . HIS A 1 102 ? 17.463 -1.199 5.645 1.00 88.75 102 HIS A C 1
ATOM 819 O O . HIS A 1 102 ? 18.619 -1.576 5.461 1.00 88.75 102 HIS A O 1
ATOM 825 N N . HIS A 1 103 ? 16.609 -1.061 4.624 1.00 87.12 103 HIS A N 1
ATOM 826 C CA . HIS A 1 103 ? 16.998 -1.329 3.237 1.00 87.12 103 HIS A CA 1
ATOM 827 C C . HIS A 1 103 ? 18.045 -0.352 2.703 1.00 87.12 103 HIS A C 1
ATOM 829 O O . HIS A 1 103 ? 18.818 -0.717 1.819 1.00 87.12 103 HIS A O 1
ATOM 835 N N . LEU A 1 104 ? 18.121 0.871 3.244 1.00 90.44 104 LEU A N 1
ATOM 836 C CA . LEU A 1 104 ? 19.229 1.776 2.948 1.00 90.44 104 LEU A CA 1
ATOM 837 C C . LEU A 1 104 ? 20.541 1.147 3.399 1.00 90.44 104 LEU A C 1
ATOM 839 O O . LEU A 1 104 ? 21.499 1.101 2.635 1.00 90.44 104 LEU A O 1
ATOM 843 N N . TYR A 1 105 ? 20.575 0.660 4.638 1.00 88.94 105 TYR A N 1
ATOM 844 C CA . TYR A 1 105 ? 21.760 0.039 5.211 1.00 88.94 105 TYR A CA 1
ATOM 845 C C . TYR A 1 105 ? 22.183 -1.196 4.404 1.00 88.94 105 TYR A C 1
ATOM 847 O O . TYR A 1 105 ? 23.328 -1.272 3.964 1.00 88.94 105 TYR A O 1
ATOM 855 N N . GLU A 1 106 ? 21.246 -2.100 4.112 1.00 89.69 106 GLU A N 1
ATOM 856 C CA . GLU A 1 106 ? 21.492 -3.292 3.291 1.00 89.69 106 GLU A CA 1
ATOM 857 C C . GLU A 1 106 ? 22.006 -2.937 1.885 1.00 89.69 106 GLU A C 1
ATOM 859 O O . GLU A 1 106 ? 22.981 -3.516 1.400 1.00 89.69 106 GLU A O 1
ATOM 864 N N . PHE A 1 107 ? 21.403 -1.937 1.237 1.00 90.31 107 PHE A N 1
ATOM 865 C CA . PHE A 1 107 ? 21.835 -1.481 -0.081 1.00 90.31 107 PHE A CA 1
ATOM 866 C C . PHE A 1 107 ? 23.251 -0.901 -0.049 1.00 90.31 107 PHE A C 1
ATOM 868 O O . PHE A 1 107 ? 24.058 -1.189 -0.927 1.00 90.31 107 PHE A O 1
ATOM 875 N N . ARG A 1 108 ? 23.582 -0.119 0.983 1.00 92.06 108 ARG A N 1
ATOM 876 C CA . ARG A 1 108 ? 24.911 0.484 1.142 1.00 92.06 108 ARG A CA 1
ATOM 877 C C . ARG A 1 108 ? 26.005 -0.540 1.431 1.00 92.06 108 ARG A C 1
ATOM 879 O O . ARG A 1 108 ? 27.143 -0.298 1.045 1.00 92.06 108 ARG A O 1
ATOM 886 N N . LEU A 1 109 ? 25.672 -1.653 2.084 1.00 91.25 109 LEU A N 1
ATOM 887 C CA . LEU A 1 109 ? 26.603 -2.762 2.298 1.00 91.25 109 LEU A CA 1
ATOM 888 C C . LEU A 1 109 ? 26.848 -3.577 1.026 1.00 91.25 109 LEU A C 1
ATOM 890 O O . LEU A 1 109 ? 27.972 -3.998 0.777 1.00 91.25 109 LEU A O 1
ATOM 894 N N . THR A 1 110 ? 25.798 -3.817 0.241 1.00 92.38 110 THR A N 1
ATOM 895 C CA . THR A 1 110 ? 25.859 -4.682 -0.949 1.00 92.38 110 THR A CA 1
ATOM 896 C C . THR A 1 110 ? 26.350 -3.961 -2.203 1.00 92.38 110 THR A C 1
ATOM 898 O O . THR A 1 110 ? 26.877 -4.616 -3.094 1.00 92.38 110 THR A O 1
ATOM 901 N N . HIS A 1 111 ? 26.200 -2.634 -2.257 1.00 90.62 111 HIS A N 1
ATOM 902 C CA . HIS A 1 111 ? 26.573 -1.788 -3.395 1.00 90.62 111 HIS A CA 1
ATOM 903 C C . HIS A 1 111 ? 27.414 -0.583 -2.929 1.00 90.62 111 HIS A C 1
ATOM 905 O O . HIS A 1 111 ? 26.960 0.568 -3.008 1.00 90.62 111 HIS A O 1
ATOM 911 N N . PRO A 1 112 ? 28.617 -0.811 -2.365 1.00 89.50 112 PRO A N 1
ATOM 912 C CA . PRO A 1 112 ? 29.467 0.256 -1.832 1.00 89.50 112 PRO A CA 1
ATOM 913 C C . PRO A 1 112 ? 29.930 1.265 -2.898 1.00 89.50 112 PRO A C 1
ATOM 915 O O . PRO A 1 112 ? 30.241 2.407 -2.566 1.00 89.50 112 PRO A O 1
ATOM 918 N N . GLU A 1 113 ? 29.960 0.858 -4.166 1.00 92.12 113 GLU A N 1
ATOM 919 C CA . GLU A 1 113 ? 30.345 1.662 -5.327 1.00 92.12 113 GLU A CA 1
ATOM 920 C C . GLU A 1 113 ? 29.285 2.686 -5.753 1.00 92.12 113 GLU A C 1
ATOM 922 O O . GLU A 1 113 ? 29.604 3.665 -6.433 1.00 92.12 113 GLU A O 1
ATOM 927 N N . VAL A 1 114 ? 28.021 2.486 -5.366 1.00 90.06 114 VAL A N 1
ATOM 928 C CA . VAL A 1 114 ? 26.932 3.389 -5.743 1.00 90.06 114 VAL A CA 1
ATOM 929 C C . VAL A 1 114 ? 27.005 4.664 -4.896 1.00 90.06 114 VAL A C 1
ATOM 931 O O . VAL A 1 114 ? 27.057 4.586 -3.663 1.00 90.06 114 VAL A O 1
ATOM 934 N N . PRO A 1 115 ? 26.951 5.863 -5.513 1.00 91.94 115 PRO A N 1
ATOM 935 C CA . PRO A 1 115 ? 26.924 7.110 -4.763 1.00 91.94 115 PRO A CA 1
ATOM 936 C C . PRO A 1 115 ? 25.780 7.145 -3.741 1.00 91.94 115 PRO A C 1
ATOM 938 O O . PRO A 1 115 ? 24.693 6.607 -3.956 1.00 91.94 115 PRO A O 1
ATOM 941 N N . VAL A 1 116 ? 26.003 7.839 -2.623 1.00 90.75 116 VAL A N 1
ATOM 942 C CA . VAL A 1 116 ? 25.043 7.887 -1.505 1.00 90.75 116 VAL A CA 1
ATOM 943 C C . VAL A 1 116 ? 23.696 8.476 -1.927 1.00 90.75 116 VAL A C 1
ATOM 945 O O . VAL A 1 116 ? 22.652 8.024 -1.460 1.00 90.75 116 VAL 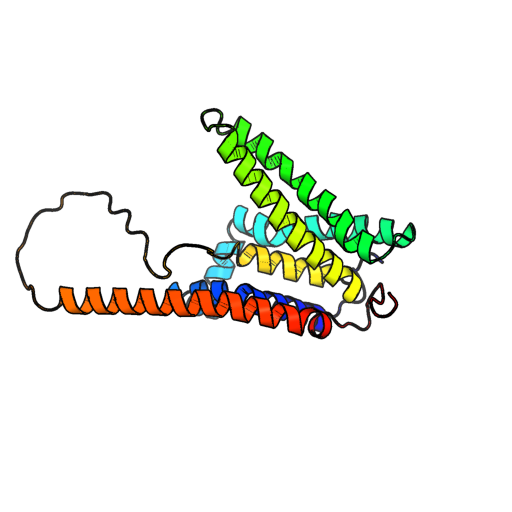A O 1
ATOM 948 N N . LEU A 1 117 ? 23.709 9.463 -2.825 1.00 92.94 117 LEU A N 1
ATOM 949 C CA . LEU A 1 117 ? 22.511 10.192 -3.229 1.00 92.94 117 LEU A CA 1
ATOM 950 C C . LEU A 1 117 ? 21.424 9.269 -3.832 1.00 92.94 117 LEU A C 1
ATOM 952 O O . LEU A 1 117 ? 20.320 9.266 -3.292 1.00 92.94 117 LEU A O 1
ATOM 956 N N . PRO A 1 118 ? 21.692 8.434 -4.859 1.00 90.88 118 PRO A N 1
ATOM 957 C CA . PRO A 1 118 ? 20.742 7.424 -5.338 1.00 90.88 118 PRO A CA 1
ATOM 958 C C . PRO A 1 118 ? 20.187 6.489 -4.253 1.00 90.88 118 PRO A C 1
ATOM 960 O O . PRO A 1 118 ? 18.987 6.210 -4.241 1.00 90.88 118 PRO A O 1
ATOM 963 N N . ALA A 1 119 ? 21.031 6.028 -3.323 1.00 90.44 119 ALA A N 1
ATOM 964 C CA . ALA A 1 119 ? 20.607 5.152 -2.229 1.00 90.44 119 ALA A CA 1
ATOM 965 C C . ALA A 1 119 ? 19.616 5.857 -1.284 1.00 90.44 119 ALA A C 1
ATOM 967 O O . ALA A 1 119 ? 18.580 5.298 -0.908 1.00 90.44 119 ALA A O 1
ATOM 968 N N . VAL A 1 120 ? 19.907 7.114 -0.939 1.00 91.75 120 VAL A N 1
ATOM 969 C CA . VAL A 1 120 ? 19.025 7.961 -0.128 1.00 91.75 120 VAL A CA 1
ATOM 970 C C . VAL A 1 120 ? 17.720 8.249 -0.865 1.00 91.75 120 VAL A C 1
ATOM 972 O O . VAL A 1 120 ? 16.657 8.069 -0.280 1.00 91.75 120 VAL A O 1
ATOM 975 N N . LEU A 1 121 ? 17.767 8.615 -2.150 1.00 92.75 121 LEU A N 1
ATOM 976 C CA . LEU A 1 121 ? 16.565 8.872 -2.953 1.00 92.75 121 LEU A CA 1
ATOM 977 C C . LEU A 1 121 ? 15.643 7.650 -3.004 1.00 92.75 121 LEU A C 1
ATOM 979 O O . LEU A 1 121 ? 14.444 7.782 -2.764 1.00 92.75 121 LEU A O 1
ATOM 983 N N . ARG A 1 122 ? 16.197 6.452 -3.229 1.00 90.69 122 ARG A N 1
ATOM 984 C CA . ARG A 1 122 ? 15.441 5.191 -3.164 1.00 90.69 122 ARG A CA 1
ATOM 985 C C . ARG A 1 122 ? 14.742 5.023 -1.814 1.00 90.69 122 ARG A C 1
ATOM 987 O O . ARG A 1 122 ? 13.577 4.641 -1.773 1.00 90.69 122 ARG A O 1
ATOM 994 N N . THR A 1 123 ? 15.445 5.329 -0.728 1.00 92.31 123 THR A N 1
ATOM 995 C CA . THR A 1 123 ? 14.930 5.179 0.640 1.00 92.31 123 THR A CA 1
ATOM 996 C C . THR A 1 123 ? 13.837 6.194 0.945 1.00 92.31 123 THR A C 1
ATOM 998 O O . THR A 1 123 ? 12.833 5.836 1.544 1.00 92.31 123 THR A O 1
ATOM 1001 N N . VAL A 1 124 ? 13.985 7.442 0.498 1.00 93.25 124 VAL A N 1
ATOM 1002 C CA . VAL A 1 124 ? 12.960 8.485 0.653 1.00 93.25 124 VAL A CA 1
ATOM 1003 C C . VAL A 1 124 ? 11.694 8.114 -0.112 1.00 93.25 124 VAL A C 1
ATOM 1005 O O . VAL A 1 124 ? 10.596 8.218 0.433 1.00 93.25 124 VAL A O 1
ATOM 1008 N N . VAL A 1 125 ? 11.836 7.633 -1.351 1.00 92.44 125 VAL A N 1
ATOM 1009 C CA . VAL A 1 125 ? 10.701 7.134 -2.138 1.00 92.44 125 VAL A CA 1
ATOM 1010 C C . VAL A 1 125 ? 10.032 5.969 -1.411 1.00 92.44 125 VAL A C 1
ATOM 1012 O O . VAL A 1 125 ? 8.816 6.005 -1.229 1.00 92.44 125 VAL A O 1
ATOM 1015 N N . GLN A 1 126 ? 10.818 5.001 -0.924 1.00 92.44 126 GLN A N 1
ATOM 1016 C CA . GLN A 1 126 ? 10.327 3.865 -0.142 1.00 92.44 126 GLN A CA 1
ATOM 1017 C C . GLN A 1 126 ? 9.562 4.281 1.102 1.00 92.44 126 GLN A C 1
ATOM 1019 O O . GLN A 1 126 ? 8.392 3.946 1.250 1.00 92.44 126 GLN A O 1
ATOM 1024 N N . PHE A 1 127 ? 10.186 5.088 1.946 1.00 93.38 127 PHE A N 1
ATOM 1025 C C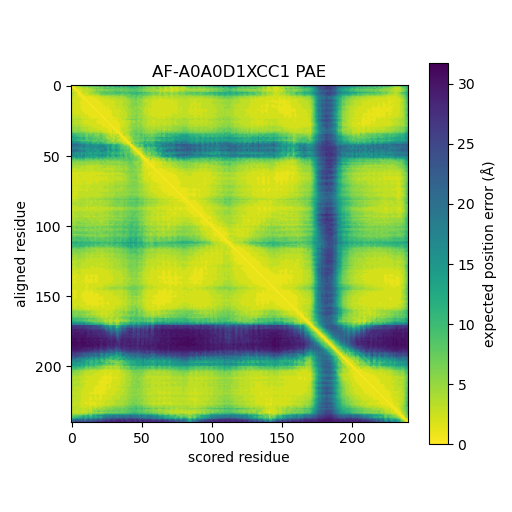A . PHE A 1 127 ? 9.563 5.627 3.140 1.00 93.38 127 PHE A CA 1
ATOM 1026 C C . PHE A 1 127 ? 8.239 6.333 2.825 1.00 93.38 127 PHE A C 1
ATOM 1028 O O . PHE A 1 127 ? 7.249 6.127 3.527 1.00 93.38 127 PHE A O 1
ATOM 1035 N N . THR A 1 128 ? 8.200 7.125 1.751 1.00 92.88 128 THR A N 1
ATOM 1036 C CA . THR A 1 128 ? 7.010 7.884 1.355 1.00 92.88 128 THR A CA 1
ATOM 1037 C C . THR A 1 128 ? 5.862 6.960 0.964 1.00 92.88 128 THR A C 1
ATOM 1039 O O . THR A 1 128 ? 4.787 7.054 1.555 1.00 92.88 128 THR A O 1
ATOM 1042 N N . TYR A 1 129 ? 6.059 6.047 0.004 1.00 91.25 129 TYR A N 1
ATOM 1043 C CA . TYR A 1 129 ? 4.954 5.191 -0.442 1.00 91.25 129 TYR A CA 1
ATOM 1044 C C . TYR A 1 129 ? 4.530 4.191 0.639 1.00 91.25 129 TYR A C 1
ATOM 1046 O O . TYR A 1 129 ? 3.336 3.937 0.794 1.00 91.25 129 TYR A O 1
ATOM 1054 N N . THR A 1 130 ? 5.475 3.676 1.430 1.00 93.25 130 THR A N 1
ATOM 1055 C CA . THR A 1 130 ? 5.186 2.772 2.548 1.00 93.25 130 THR A CA 1
ATOM 1056 C C . THR A 1 130 ? 4.386 3.492 3.632 1.00 93.25 130 THR A C 1
ATOM 1058 O O . THR A 1 130 ? 3.431 2.924 4.156 1.00 93.25 130 THR A O 1
ATOM 1061 N N . SER A 1 131 ? 4.699 4.758 3.931 1.00 95.12 131 SER A N 1
ATOM 1062 C CA . SER A 1 131 ? 3.925 5.563 4.888 1.00 95.12 131 SER A CA 1
ATOM 1063 C C . SER A 1 131 ? 2.524 5.881 4.365 1.00 95.12 131 SER A C 1
ATOM 1065 O O . SER A 1 131 ? 1.559 5.755 5.111 1.00 95.12 131 SER A O 1
ATOM 1067 N N . LEU A 1 132 ? 2.384 6.230 3.079 1.00 95.62 132 LEU A N 1
ATOM 1068 C CA . LEU A 1 132 ? 1.080 6.502 2.459 1.00 95.62 132 LEU A CA 1
ATOM 1069 C C . LEU A 1 132 ? 0.171 5.266 2.457 1.00 95.62 132 LEU A C 1
ATOM 1071 O O . LEU A 1 132 ? -0.984 5.352 2.880 1.00 95.62 132 LEU A O 1
ATOM 1075 N N . PHE A 1 133 ? 0.697 4.109 2.040 1.00 96.50 133 PHE A N 1
ATOM 1076 C CA . PHE A 1 133 ? -0.012 2.834 2.179 1.00 96.50 133 PHE A CA 1
ATOM 1077 C C . PHE A 1 133 ? -0.326 2.555 3.651 1.00 96.50 133 PHE A C 1
ATOM 1079 O O . PHE A 1 133 ? -1.435 2.167 4.008 1.00 96.50 133 PHE A O 1
ATOM 1086 N N . GLY A 1 134 ? 0.645 2.846 4.510 1.00 97.06 134 GLY A N 1
ATOM 1087 C CA . GLY A 1 134 ? 0.541 2.853 5.949 1.00 97.06 134 GLY A CA 1
ATOM 1088 C C . GLY A 1 134 ? -0.734 3.521 6.476 1.00 97.06 134 GLY A C 1
ATOM 1089 O O . GLY A 1 134 ? -1.535 2.887 7.172 1.00 97.06 134 GLY A O 1
ATOM 1090 N N . PHE A 1 135 ? -0.911 4.794 6.119 1.00 97.50 135 PHE A N 1
ATOM 1091 C CA . PHE A 1 135 ? -2.061 5.623 6.479 1.00 97.50 135 PHE A CA 1
ATOM 1092 C C . PHE A 1 135 ? -3.364 5.002 5.982 1.00 97.50 135 PHE A C 1
ATOM 1094 O O . PHE A 1 135 ? -4.319 4.877 6.749 1.00 97.50 135 PHE A O 1
ATOM 1101 N N . PHE A 1 136 ? -3.387 4.548 4.728 1.00 97.50 136 PHE A N 1
ATOM 1102 C CA . PHE A 1 136 ? -4.554 3.897 4.144 1.00 97.50 136 PHE A CA 1
ATOM 1103 C C . PHE A 1 136 ? -4.939 2.604 4.878 1.00 97.50 136 PHE A C 1
ATOM 1105 O O . PHE A 1 136 ? -6.089 2.453 5.283 1.00 97.50 136 PHE A O 1
ATOM 1112 N N . ALA A 1 137 ? -3.997 1.692 5.112 1.00 97.56 137 ALA A N 1
ATOM 1113 C CA . ALA A 1 137 ? -4.278 0.423 5.779 1.00 97.56 137 ALA A CA 1
ATOM 1114 C C . ALA A 1 137 ? -4.690 0.614 7.249 1.00 97.56 137 ALA A C 1
ATOM 1116 O O . ALA A 1 137 ? -5.588 -0.079 7.727 1.00 97.56 137 ALA A O 1
ATOM 1117 N N . THR A 1 138 ? -4.135 1.606 7.957 1.00 97.44 138 THR A N 1
ATOM 1118 C CA . THR A 1 138 ? -4.619 1.960 9.303 1.00 97.44 138 THR A CA 1
ATOM 1119 C C . THR A 1 138 ? -6.020 2.570 9.260 1.00 97.44 138 THR A C 1
ATOM 1121 O O . THR A 1 138 ? -6.862 2.207 10.079 1.00 97.44 138 THR A O 1
ATOM 1124 N N . PHE A 1 139 ? -6.316 3.441 8.293 1.00 96.81 139 P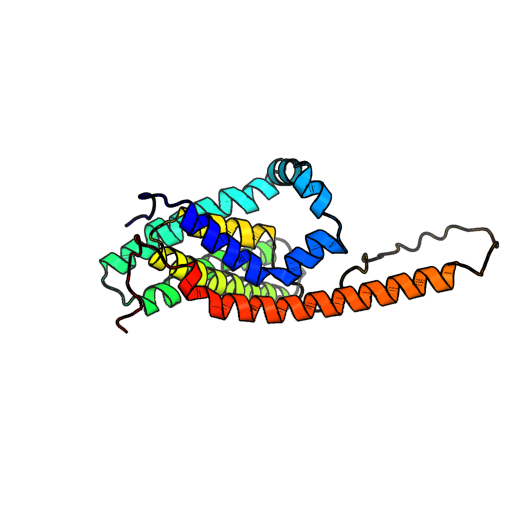HE A N 1
ATOM 1125 C CA . PHE A 1 139 ? -7.670 3.960 8.087 1.00 96.81 139 PHE A CA 1
ATOM 1126 C C . PHE A 1 139 ? -8.678 2.827 7.837 1.00 96.81 139 PHE A C 1
ATOM 1128 O O . PHE A 1 139 ? -9.690 2.742 8.531 1.00 96.81 139 PHE A O 1
ATOM 1135 N N . VAL A 1 140 ? -8.374 1.909 6.916 1.00 96.50 140 VAL A N 1
ATOM 1136 C CA . VAL A 1 140 ? -9.190 0.720 6.624 1.00 96.50 140 VAL A CA 1
ATOM 1137 C C . VAL A 1 140 ? -9.384 -0.138 7.871 1.00 96.50 140 VAL A C 1
ATOM 1139 O O . VAL A 1 140 ? -10.508 -0.545 8.167 1.00 96.50 140 VAL A O 1
ATOM 1142 N N . TYR A 1 141 ? -8.317 -0.397 8.627 1.00 96.75 141 TYR A N 1
ATOM 1143 C CA . TYR A 1 141 ? -8.386 -1.189 9.851 1.00 96.75 141 TYR A CA 1
ATOM 1144 C C . TYR A 1 141 ? -9.317 -0.558 10.891 1.00 96.75 141 TYR A C 1
ATOM 1146 O O . TYR A 1 141 ? -10.146 -1.246 11.479 1.00 96.75 141 TYR A O 1
ATOM 1154 N N . LEU A 1 142 ? -9.242 0.761 11.087 1.00 95.44 142 LEU A N 1
ATOM 1155 C CA . LEU A 1 142 ? -10.133 1.470 12.009 1.00 95.44 142 LEU A CA 1
ATOM 1156 C C . LEU A 1 142 ? -11.588 1.479 11.521 1.00 95.44 142 LEU A C 1
ATOM 1158 O O . LEU A 1 142 ? -12.504 1.374 12.334 1.00 95.44 142 LEU A O 1
ATOM 1162 N N . ARG A 1 143 ? -11.805 1.571 10.206 1.00 94.75 143 ARG A N 1
ATOM 1163 C CA . ARG A 1 143 ? -13.135 1.592 9.577 1.00 94.75 143 ARG A CA 1
ATOM 1164 C C . ARG A 1 143 ? -13.820 0.229 9.517 1.00 94.75 143 ARG A C 1
ATOM 1166 O O . ARG A 1 143 ? -15.043 0.180 9.539 1.00 94.75 143 ARG A O 1
ATOM 1173 N N . THR A 1 144 ? -13.054 -0.856 9.447 1.00 95.00 144 THR A N 1
ATOM 1174 C CA . THR A 1 144 ? -13.584 -2.220 9.262 1.00 95.00 144 THR A CA 1
ATOM 1175 C C . THR A 1 144 ? -13.384 -3.127 10.467 1.00 95.00 144 THR A C 1
ATOM 1177 O O . THR A 1 144 ? -14.016 -4.174 10.554 1.00 95.00 144 THR A O 1
ATOM 1180 N N . GLY A 1 145 ? -12.486 -2.760 11.382 1.00 94.62 145 GLY A N 1
ATOM 1181 C CA . GLY A 1 145 ? -12.127 -3.574 12.536 1.00 94.62 145 GLY A CA 1
ATOM 118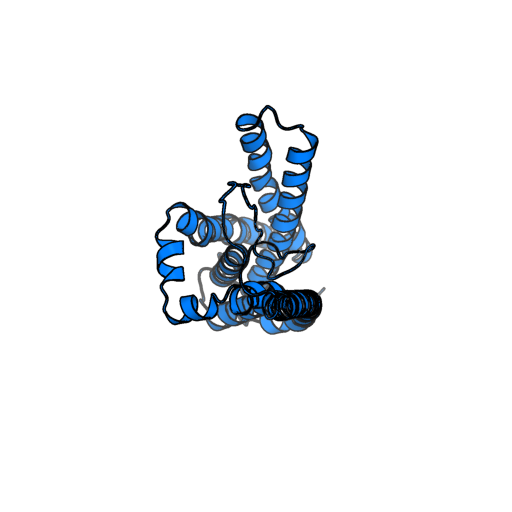2 C C . GLY A 1 145 ? -11.550 -4.938 12.180 1.00 94.62 145 GLY A C 1
ATOM 1183 O O . GLY A 1 145 ? -11.620 -5.842 13.007 1.00 94.62 145 GLY A O 1
ATOM 1184 N N . SER A 1 146 ? -10.989 -5.103 10.977 1.00 95.75 146 SER A N 1
ATOM 1185 C CA . SER A 1 146 ? -10.495 -6.387 10.482 1.00 95.75 146 SER A CA 1
ATOM 1186 C C . SER A 1 146 ? -9.063 -6.288 9.961 1.00 95.75 146 SER A C 1
ATOM 1188 O O . SER A 1 146 ? -8.770 -5.515 9.047 1.00 95.75 146 SER A O 1
ATOM 1190 N N . VAL A 1 147 ? -8.168 -7.118 10.507 1.00 97.00 147 VAL A N 1
ATOM 1191 C CA . VAL A 1 147 ? -6.788 -7.230 10.003 1.00 97.00 147 VAL A CA 1
ATOM 1192 C C . VAL A 1 147 ? -6.762 -7.884 8.621 1.00 97.00 147 VAL A C 1
ATOM 1194 O O . VAL A 1 147 ? -5.951 -7.510 7.782 1.00 97.00 147 VAL A O 1
ATOM 1197 N N . TYR A 1 148 ? -7.695 -8.798 8.337 1.00 97.06 148 TYR A N 1
ATOM 1198 C CA . TYR A 1 148 ? -7.776 -9.489 7.048 1.00 97.06 148 TYR A CA 1
ATOM 1199 C C . TYR A 1 148 ? -8.071 -8.532 5.894 1.00 97.06 148 TYR A C 1
ATOM 1201 O O . TYR A 1 148 ? -7.526 -8.698 4.806 1.00 97.06 148 TYR A O 1
ATOM 1209 N N . THR A 1 149 ? -8.877 -7.498 6.140 1.00 96.75 149 THR A N 1
ATOM 1210 C CA . THR A 1 149 ? -9.138 -6.445 5.156 1.00 96.75 149 THR A CA 1
ATOM 1211 C C . THR A 1 149 ? -7.865 -5.665 4.820 1.00 96.75 149 THR A C 1
ATOM 1213 O O . THR A 1 149 ? -7.581 -5.432 3.645 1.00 96.75 149 THR A O 1
ATOM 1216 N N . ALA A 1 150 ? -7.063 -5.307 5.830 1.00 97.31 150 ALA A N 1
ATOM 1217 C CA . ALA A 1 150 ? -5.779 -4.638 5.623 1.00 97.31 150 ALA A CA 1
ATOM 1218 C C . ALA A 1 150 ? -4.761 -5.556 4.921 1.00 97.31 150 ALA A C 1
ATOM 1220 O O . ALA A 1 150 ? -4.098 -5.116 3.984 1.00 97.31 150 ALA A O 1
ATOM 1221 N N . ILE A 1 151 ? -4.702 -6.841 5.298 1.00 97.81 151 ILE A N 1
ATOM 1222 C CA . ILE A 1 151 ? -3.855 -7.856 4.648 1.00 97.81 151 ILE A CA 1
ATOM 1223 C C . ILE A 1 151 ? -4.211 -7.969 3.169 1.00 97.81 151 ILE A C 1
ATOM 1225 O O . ILE A 1 151 ? -3.330 -7.852 2.327 1.00 97.81 151 ILE A O 1
ATOM 1229 N N . ALA A 1 152 ? -5.487 -8.140 2.825 1.00 97.44 152 ALA A N 1
ATOM 1230 C CA . ALA A 1 152 ? -5.904 -8.273 1.432 1.00 97.44 152 ALA A CA 1
ATOM 1231 C C . ALA A 1 152 ? -5.561 -7.026 0.602 1.00 97.44 152 ALA A C 1
ATOM 1233 O O . ALA A 1 152 ? -5.090 -7.148 -0.529 1.00 97.44 152 ALA A O 1
ATOM 1234 N N . ALA A 1 153 ? -5.748 -5.831 1.171 1.00 97.25 153 ALA A N 1
ATOM 1235 C CA . ALA A 1 153 ? -5.331 -4.584 0.539 1.00 97.25 153 ALA A CA 1
ATOM 1236 C C . ALA A 1 153 ? -3.809 -4.533 0.324 1.00 97.25 153 ALA A C 1
ATOM 1238 O O . ALA A 1 153 ? -3.354 -4.166 -0.757 1.00 97.25 153 ALA A O 1
ATOM 1239 N N . HIS A 1 154 ? -3.023 -4.953 1.318 1.00 97.31 154 HIS A N 1
ATOM 1240 C CA . HIS A 1 154 ? -1.567 -5.022 1.230 1.00 97.31 154 HIS A CA 1
ATOM 1241 C C . HIS A 1 154 ? -1.114 -5.998 0.141 1.00 97.31 154 HIS A C 1
ATOM 1243 O O . HIS A 1 154 ? -0.363 -5.620 -0.756 1.00 97.31 154 HIS A O 1
ATOM 1249 N N . MET A 1 155 ? -1.615 -7.233 0.166 1.00 95.44 155 MET A N 1
ATOM 1250 C CA . MET A 1 155 ? -1.296 -8.252 -0.835 1.00 95.44 155 MET A CA 1
ATOM 1251 C C . MET A 1 155 ? -1.608 -7.750 -2.249 1.00 95.44 155 MET A C 1
ATOM 1253 O O . MET A 1 155 ? -0.793 -7.917 -3.155 1.00 95.44 155 MET A O 1
ATOM 1257 N N . PHE A 1 156 ? -2.753 -7.083 -2.429 1.00 95.06 156 PHE A N 1
ATOM 1258 C CA . PHE A 1 156 ? -3.138 -6.497 -3.709 1.00 95.06 156 PHE A CA 1
ATOM 1259 C C . PHE A 1 156 ? -2.174 -5.384 -4.151 1.00 95.06 156 PHE A C 1
ATOM 1261 O O . PHE A 1 156 ? -1.694 -5.404 -5.283 1.00 95.06 156 PHE A O 1
ATOM 1268 N N . CYS A 1 157 ? -1.838 -4.442 -3.267 1.00 94.94 157 CYS A N 1
ATOM 1269 C CA . CYS A 1 157 ? -0.878 -3.377 -3.567 1.00 94.94 157 CYS A CA 1
ATOM 1270 C C . CYS A 1 157 ? 0.514 -3.933 -3.908 1.00 94.94 157 CYS A C 1
ATOM 1272 O O . CYS A 1 157 ? 1.136 -3.465 -4.859 1.00 94.94 157 CYS A O 1
ATOM 1274 N N . ASN A 1 158 ? 0.986 -4.959 -3.191 1.00 93.25 158 ASN A N 1
ATOM 1275 C CA . ASN A 1 158 ? 2.266 -5.611 -3.486 1.00 93.25 158 ASN A CA 1
ATOM 1276 C C . ASN A 1 158 ? 2.236 -6.370 -4.814 1.00 93.25 158 ASN A C 1
ATOM 1278 O O . ASN A 1 158 ? 3.245 -6.406 -5.516 1.00 93.25 158 ASN A O 1
ATOM 1282 N N . TRP A 1 159 ? 1.093 -6.957 -5.174 1.00 89.56 159 TRP A N 1
ATOM 1283 C CA . TRP A 1 159 ? 0.921 -7.618 -6.462 1.00 89.56 159 TRP A CA 1
ATOM 1284 C C . TRP A 1 159 ? 0.949 -6.628 -7.631 1.00 89.56 159 TRP A C 1
ATOM 1286 O O . TRP A 1 159 ? 1.582 -6.909 -8.648 1.00 89.56 159 TRP A O 1
ATOM 1296 N N . MET A 1 160 ? 0.315 -5.463 -7.473 1.00 90.56 160 MET A N 1
ATOM 1297 C CA . MET A 1 160 ? 0.304 -4.419 -8.502 1.00 90.56 160 MET A CA 1
ATOM 1298 C C . MET A 1 160 ? 1.627 -3.651 -8.599 1.00 90.56 160 MET A C 1
ATOM 1300 O O . MET A 1 160 ? 2.023 -3.254 -9.694 1.00 90.56 160 MET A O 1
ATOM 1304 N N . GLY A 1 161 ? 2.316 -3.438 -7.475 1.00 89.81 161 GLY A N 1
ATOM 1305 C CA . GLY A 1 161 ? 3.503 -2.589 -7.403 1.00 89.81 161 GLY A CA 1
ATOM 1306 C C . GLY A 1 161 ? 3.181 -1.101 -7.586 1.00 89.81 161 GLY A C 1
ATOM 1307 O O . GLY A 1 161 ? 2.025 -0.687 -7.585 1.00 89.81 161 GLY A O 1
ATOM 1308 N N . LEU A 1 162 ? 4.211 -0.261 -7.723 1.00 88.62 162 LEU A N 1
ATOM 1309 C CA . LEU A 1 162 ? 4.004 1.170 -7.966 1.00 88.62 162 LEU A CA 1
ATOM 1310 C C . LEU A 1 162 ? 3.554 1.423 -9.412 1.00 88.62 162 LEU A C 1
ATOM 1312 O O . LEU A 1 162 ? 4.136 0.847 -10.335 1.00 88.62 162 LEU A O 1
ATOM 1316 N N . PRO A 1 163 ? 2.588 2.333 -9.636 1.00 90.06 163 PRO A N 1
ATOM 1317 C CA . PRO A 1 163 ? 2.203 2.708 -10.984 1.00 90.06 163 PRO A CA 1
ATOM 1318 C C . PRO A 1 163 ? 3.383 3.353 -11.710 1.00 90.06 163 PRO A C 1
ATOM 1320 O O . PRO A 1 163 ? 4.133 4.159 -11.153 1.00 90.06 163 PRO A O 1
ATOM 1323 N N . ARG A 1 164 ? 3.509 3.056 -13.002 1.00 88.25 164 ARG A N 1
ATOM 1324 C CA . ARG A 1 164 ? 4.383 3.803 -13.901 1.00 88.25 164 ARG A CA 1
ATOM 1325 C C . ARG A 1 164 ? 3.893 5.248 -13.970 1.00 88.25 164 ARG A C 1
ATOM 1327 O O . ARG A 1 164 ? 2.808 5.497 -14.485 1.00 88.25 164 ARG A O 1
ATOM 1334 N N . ILE A 1 165 ? 4.691 6.198 -13.488 1.00 89.25 165 ILE A N 1
ATOM 1335 C CA . ILE A 1 165 ? 4.352 7.631 -13.562 1.00 89.25 165 ILE A CA 1
ATOM 1336 C C . ILE A 1 165 ? 5.044 8.347 -14.736 1.00 89.25 165 ILE A C 1
ATOM 1338 O O . ILE A 1 165 ? 4.715 9.486 -15.039 1.00 89.25 165 ILE A O 1
ATOM 1342 N N . TRP A 1 166 ? 5.948 7.671 -15.457 1.00 87.38 166 TRP A N 1
ATOM 1343 C CA . TRP A 1 166 ? 6.602 8.183 -16.669 1.00 87.38 166 TRP A CA 1
ATOM 1344 C C . TRP A 1 166 ? 6.873 7.067 -17.691 1.00 87.38 166 TRP A C 1
ATOM 1346 O O . TRP A 1 166 ? 7.099 5.909 -17.335 1.00 87.38 166 TRP A O 1
ATOM 1356 N N . GLY A 1 167 ? 6.926 7.431 -18.972 1.00 88.19 167 GLY A N 1
ATOM 1357 C CA . GLY A 1 167 ? 7.275 6.520 -20.063 1.00 88.19 167 GLY A CA 1
ATOM 1358 C C . GLY A 1 167 ? 6.074 5.925 -20.801 1.00 88.19 167 GLY A C 1
ATOM 1359 O O . GLY A 1 167 ? 4.921 6.099 -20.425 1.00 88.19 167 GLY A O 1
ATOM 1360 N N . ARG A 1 168 ? 6.359 5.244 -21.915 1.00 86.12 168 ARG A N 1
ATOM 1361 C CA . ARG A 1 168 ? 5.335 4.654 -22.787 1.00 86.12 168 ARG A CA 1
ATOM 1362 C C . ARG A 1 168 ? 5.010 3.227 -22.376 1.00 86.12 168 ARG A C 1
ATOM 1364 O O . ARG A 1 168 ? 5.907 2.448 -22.064 1.00 86.12 168 ARG A O 1
ATOM 1371 N N . VAL A 1 169 ? 3.734 2.882 -22.484 1.00 87.31 169 VAL A N 1
ATOM 1372 C CA . VAL A 1 169 ? 3.217 1.535 -22.249 1.00 87.31 169 VAL A CA 1
ATOM 1373 C C . VAL A 1 169 ? 3.220 0.739 -23.565 1.00 87.31 169 VAL A C 1
ATOM 1375 O O . VAL A 1 169 ? 3.059 1.294 -24.659 1.00 87.31 169 VAL A O 1
ATOM 1378 N N . GLY A 1 170 ? 3.467 -0.571 -23.480 1.00 76.94 170 GLY A N 1
ATOM 1379 C CA . GLY A 1 170 ? 3.465 -1.485 -24.633 1.00 76.94 170 GLY A CA 1
ATOM 1380 C C . GLY A 1 170 ? 4.712 -1.431 -25.521 1.00 76.94 170 GLY A C 1
ATOM 1381 O O . GLY A 1 170 ? 4.790 -2.149 -26.517 1.00 76.94 170 GLY A O 1
ATOM 1382 N N . VAL A 1 171 ? 5.714 -0.625 -25.163 1.00 75.00 171 VAL A N 1
ATOM 1383 C CA . VAL A 1 171 ? 7.045 -0.713 -25.768 1.00 75.00 171 VAL A CA 1
ATOM 1384 C C . VAL A 1 171 ? 7.794 -1.798 -25.007 1.00 75.00 171 VAL A C 1
ATOM 1386 O O . VAL A 1 171 ? 8.313 -1.544 -23.922 1.00 75.00 171 VAL A O 1
ATOM 1389 N N . ARG A 1 172 ? 7.846 -3.026 -25.543 1.00 56.59 172 ARG A N 1
ATOM 1390 C CA . ARG A 1 172 ? 8.829 -4.003 -25.049 1.00 56.59 172 ARG A CA 1
ATOM 1391 C C . ARG A 1 172 ? 10.183 -3.316 -25.152 1.00 56.59 172 ARG A C 1
ATOM 1393 O O . ARG A 1 172 ? 10.551 -2.905 -26.251 1.00 56.59 172 ARG A O 1
ATOM 1400 N N . ALA A 1 173 ? 10.872 -3.136 -24.026 1.00 43.75 173 ALA A N 1
ATOM 1401 C CA . ALA A 1 173 ? 12.221 -2.599 -24.003 1.00 43.75 173 ALA A CA 1
ATOM 1402 C C . ALA A 1 173 ? 13.102 -3.553 -24.813 1.00 43.75 173 ALA A C 1
ATOM 1404 O O . ALA A 1 173 ? 13.610 -4.550 -24.309 1.00 43.75 173 ALA A O 1
ATOM 1405 N N . SER A 1 174 ? 13.213 -3.295 -26.111 1.00 36.09 174 SER A N 1
ATOM 1406 C CA . SER A 1 174 ? 14.137 -3.971 -26.992 1.00 36.09 174 SER A CA 1
ATOM 1407 C C . SER A 1 174 ? 15.515 -3.439 -26.635 1.00 36.09 174 SER A C 1
ATOM 1409 O O . SER A 1 174 ? 16.055 -2.571 -27.319 1.00 36.09 174 SER A O 1
ATOM 1411 N N . MET A 1 175 ? 16.085 -3.944 -25.542 1.00 35.78 175 MET A N 1
ATOM 1412 C CA . MET A 1 175 ? 17.529 -3.974 -25.401 1.00 35.78 175 MET A CA 1
ATOM 1413 C C . MET A 1 175 ? 18.024 -4.973 -26.448 1.00 35.78 175 MET A C 1
ATOM 1415 O O . MET A 1 175 ? 18.254 -6.146 -26.173 1.00 35.78 175 MET A O 1
ATOM 1419 N N . GLN A 1 176 ? 18.068 -4.520 -27.703 1.00 33.28 176 GLN A N 1
ATOM 1420 C CA . GLN A 1 176 ? 18.799 -5.193 -28.757 1.00 33.28 176 GLN A CA 1
ATOM 1421 C C . GLN A 1 176 ? 20.265 -5.099 -28.353 1.00 33.28 176 GLN A C 1
ATOM 1423 O O . GLN A 1 176 ? 20.927 -4.090 -28.581 1.00 33.28 176 GLN A O 1
ATOM 1428 N N . ILE A 1 177 ? 20.771 -6.157 -27.721 1.00 35.12 177 ILE A N 1
ATOM 1429 C CA . ILE A 1 177 ? 22.177 -6.498 -27.877 1.00 35.12 177 ILE A CA 1
ATOM 1430 C C . ILE A 1 177 ? 22.360 -6.628 -29.389 1.00 35.12 177 ILE A C 1
ATOM 1432 O O . ILE A 1 177 ? 21.780 -7.520 -30.009 1.00 35.12 177 ILE A O 1
ATOM 1436 N N . ASN A 1 178 ? 23.069 -5.671 -29.987 1.00 33.81 178 ASN A N 1
ATOM 1437 C CA . ASN A 1 178 ? 23.463 -5.711 -31.388 1.00 33.81 178 ASN A CA 1
ATOM 1438 C C . ASN A 1 178 ? 24.336 -6.953 -31.600 1.00 33.81 178 ASN A C 1
ATOM 1440 O O . ASN A 1 178 ? 25.555 -6.897 -31.474 1.00 33.81 178 ASN A O 1
ATOM 1444 N N . VAL A 1 179 ? 23.707 -8.083 -31.910 1.00 36.72 179 VAL A N 1
ATOM 1445 C CA . VAL A 1 179 ? 24.378 -9.216 -32.536 1.00 36.72 179 VAL A CA 1
ATOM 1446 C C . VAL A 1 179 ? 24.256 -8.982 -34.042 1.00 36.72 179 VAL A C 1
ATOM 1448 O O . VAL A 1 179 ? 23.137 -8.983 -34.562 1.00 36.72 179 VAL A O 1
ATOM 1451 N N . PRO A 1 180 ? 25.361 -8.728 -34.763 1.00 38.28 180 PRO A N 1
ATOM 1452 C CA . PRO A 1 180 ? 25.302 -8.510 -36.197 1.00 38.28 180 PRO A CA 1
ATOM 1453 C C . PRO A 1 180 ? 25.010 -9.853 -36.871 1.00 38.28 180 PRO A C 1
ATOM 1455 O O . PRO A 1 180 ? 25.892 -10.697 -37.000 1.00 38.28 180 PRO A O 1
ATOM 1458 N N . SER A 1 181 ? 23.761 -10.071 -37.283 1.00 35.84 181 SER A N 1
ATOM 1459 C CA . SER A 1 181 ? 23.392 -11.218 -38.113 1.00 35.84 181 SER A CA 1
ATOM 1460 C C . SER A 1 181 ? 23.168 -10.748 -39.546 1.00 35.84 181 SER A C 1
ATOM 1462 O O . SER A 1 181 ? 22.297 -9.925 -39.832 1.00 35.84 181 SER A O 1
ATOM 1464 N N . GLY A 1 182 ? 24.045 -11.212 -40.432 1.00 38.62 182 GLY A N 1
ATOM 1465 C CA . GLY A 1 182 ? 24.059 -10.858 -41.840 1.00 38.62 182 GLY A CA 1
ATOM 1466 C C . GLY A 1 182 ? 22.947 -11.522 -42.652 1.00 38.62 182 GLY A C 1
ATOM 1467 O O . GLY A 1 182 ? 22.566 -12.662 -42.413 1.00 38.62 182 GLY A O 1
ATOM 1468 N N . GLY A 1 183 ? 22.530 -10.810 -43.702 1.00 35.31 183 GLY A N 1
ATOM 1469 C CA . GLY A 1 183 ? 22.041 -11.404 -44.947 1.00 35.31 183 GLY A CA 1
ATOM 1470 C C . GLY A 1 183 ? 20.533 -11.635 -45.072 1.00 35.31 183 GLY A C 1
ATOM 1471 O O . GLY A 1 183 ? 20.029 -12.683 -44.699 1.00 35.31 183 GLY A O 1
ATOM 1472 N N . 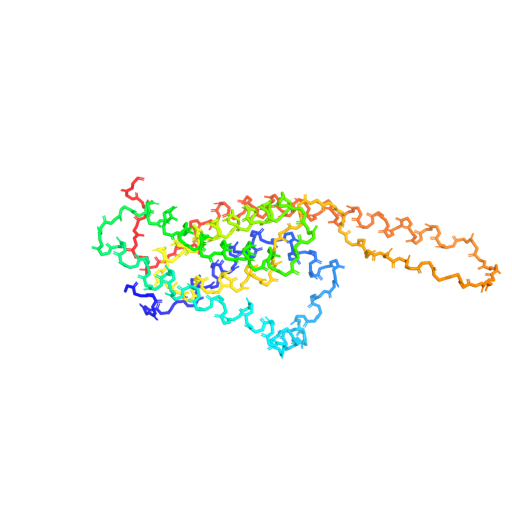LYS A 1 184 ? 19.843 -10.726 -45.773 1.00 34.25 184 LYS A N 1
ATOM 1473 C CA . LYS A 1 184 ? 19.294 -10.914 -47.141 1.00 34.25 184 LYS A CA 1
ATOM 1474 C C . LYS A 1 184 ? 18.180 -9.894 -47.413 1.00 34.25 184 LYS A C 1
ATOM 1476 O O . LYS A 1 184 ? 17.235 -9.750 -46.648 1.00 34.25 184 LYS A O 1
ATOM 1481 N N . LYS A 1 185 ? 18.312 -9.187 -48.541 1.00 44.50 185 LYS A N 1
ATOM 1482 C CA . LYS A 1 185 ? 17.304 -8.281 -49.113 1.00 44.50 185 LYS A CA 1
ATOM 1483 C C . LYS A 1 185 ? 16.087 -9.081 -49.593 1.00 44.50 185 LYS A C 1
ATOM 1485 O O . LYS A 1 185 ? 16.248 -9.970 -50.424 1.00 44.50 185 LYS A O 1
ATOM 1490 N N . GLY A 1 186 ? 14.889 -8.690 -49.159 1.00 34.62 186 GLY A N 1
ATOM 1491 C CA . GLY A 1 186 ? 13.623 -9.102 -49.773 1.00 34.62 186 GLY A CA 1
ATOM 1492 C C . GLY A 1 186 ? 12.399 -8.490 -49.078 1.00 34.62 186 GLY A C 1
ATOM 1493 O O . GLY A 1 186 ? 12.133 -8.822 -47.932 1.00 34.62 186 GLY A O 1
ATOM 1494 N N . GLY A 1 187 ? 11.656 -7.618 -49.777 1.00 36.19 187 GLY A N 1
ATOM 1495 C CA . GLY A 1 187 ? 10.262 -7.257 -49.446 1.00 36.19 187 GLY A CA 1
ATOM 1496 C C . GLY A 1 187 ? 10.012 -6.007 -48.580 1.00 36.19 187 GLY A C 1
ATOM 1497 O O . GLY A 1 187 ? 9.498 -6.110 -47.473 1.00 36.19 187 GLY A O 1
ATOM 1498 N N . THR A 1 188 ? 10.294 -4.801 -49.079 1.00 46.19 188 THR A N 1
ATOM 1499 C CA . THR A 1 188 ? 10.032 -3.512 -48.395 1.00 46.19 188 THR A CA 1
ATOM 1500 C C . THR A 1 188 ? 8.673 -2.890 -48.759 1.00 46.19 188 THR A C 1
ATOM 1502 O O . THR A 1 188 ? 8.638 -1.833 -49.386 1.00 46.19 188 THR A O 1
ATOM 1505 N N . ARG A 1 189 ? 7.539 -3.509 -48.379 1.00 46.00 189 ARG A N 1
ATOM 1506 C CA . ARG A 1 189 ? 6.219 -2.821 -48.433 1.00 46.00 189 ARG A CA 1
ATOM 1507 C C . ARG A 1 189 ? 5.293 -2.997 -47.217 1.00 46.00 189 ARG A C 1
ATOM 1509 O O . ARG A 1 189 ? 4.495 -2.098 -46.993 1.00 46.00 189 ARG A O 1
ATOM 1516 N N . ASP A 1 190 ? 5.481 -4.004 -46.356 1.00 50.72 190 ASP A N 1
ATOM 1517 C CA . ASP A 1 190 ? 4.576 -4.222 -45.199 1.00 50.72 190 ASP A CA 1
ATOM 1518 C C . ASP A 1 190 ? 5.179 -3.921 -43.814 1.00 50.72 190 ASP A C 1
ATOM 1520 O O . ASP A 1 190 ? 4.452 -3.794 -42.823 1.00 50.72 190 ASP A O 1
ATOM 1524 N N . LEU A 1 191 ? 6.502 -3.735 -43.713 1.00 53.75 191 LEU A N 1
ATOM 1525 C CA . LEU A 1 191 ? 7.145 -3.422 -42.427 1.00 53.75 191 LEU A CA 1
ATOM 1526 C C . LEU A 1 191 ? 6.812 -2.009 -41.921 1.00 53.75 191 LEU A C 1
ATOM 1528 O O . LEU A 1 191 ? 6.686 -1.812 -40.713 1.00 53.75 191 LEU A O 1
ATOM 1532 N N . GLY A 1 192 ? 6.652 -1.037 -42.827 1.00 56.56 192 GLY A N 1
ATOM 1533 C CA . GLY A 1 192 ? 6.338 0.350 -42.467 1.00 56.56 192 GLY A CA 1
ATOM 1534 C C . GLY A 1 192 ? 4.953 0.479 -41.836 1.00 56.56 192 GLY A C 1
ATOM 1535 O O . GLY A 1 192 ? 4.810 1.068 -40.769 1.00 56.56 192 GLY A O 1
ATOM 1536 N N . THR A 1 193 ? 3.945 -0.152 -42.437 1.00 57.50 193 THR A N 1
ATOM 1537 C CA . THR A 1 193 ? 2.557 -0.106 -41.960 1.00 57.50 193 THR A CA 1
ATOM 1538 C C . THR A 1 193 ? 2.405 -0.802 -40.609 1.00 57.50 193 THR A C 1
ATOM 1540 O O . THR A 1 193 ? 1.822 -0.233 -39.688 1.00 57.50 193 THR A O 1
ATOM 1543 N N . SER A 1 194 ? 2.995 -1.992 -40.427 1.00 63.34 194 SER A N 1
ATOM 1544 C CA . SER A 1 194 ? 2.919 -2.701 -39.142 1.00 63.34 194 SER A CA 1
ATOM 1545 C C . SER A 1 194 ? 3.663 -1.976 -38.016 1.00 63.34 194 SER A C 1
ATOM 1547 O O . SER A 1 194 ? 3.214 -2.037 -36.869 1.00 63.34 194 SER A O 1
ATOM 1549 N N . ALA A 1 195 ? 4.784 -1.311 -38.309 1.00 68.94 195 ALA A N 1
ATOM 1550 C CA . ALA A 1 195 ? 5.530 -0.544 -37.316 1.00 68.94 195 ALA A CA 1
ATOM 1551 C C . ALA A 1 195 ? 4.775 0.724 -36.888 1.00 68.94 195 ALA A C 1
ATOM 1553 O O . ALA A 1 195 ? 4.689 1.003 -35.691 1.00 68.94 195 ALA A O 1
ATOM 1554 N N . THR A 1 196 ? 4.180 1.447 -37.841 1.00 70.25 196 THR A N 1
ATOM 1555 C CA . THR A 1 196 ? 3.360 2.637 -37.568 1.00 70.25 196 THR A CA 1
ATOM 1556 C C . THR A 1 196 ? 2.118 2.276 -36.756 1.00 70.25 196 THR A C 1
ATOM 1558 O O . THR A 1 196 ? 1.914 2.845 -35.690 1.00 70.25 196 THR A O 1
ATOM 1561 N N . VAL A 1 197 ? 1.376 1.231 -37.147 1.00 72.88 197 VAL A N 1
ATOM 1562 C CA . VAL A 1 197 ? 0.190 0.764 -36.402 1.00 72.88 197 VAL A CA 1
ATOM 1563 C C . VAL A 1 197 ? 0.542 0.347 -34.968 1.00 72.88 197 VAL A C 1
ATOM 1565 O O . VAL A 1 197 ? -0.161 0.713 -34.027 1.00 72.88 197 VAL A O 1
ATOM 1568 N N . LYS A 1 198 ? 1.655 -0.372 -34.757 1.00 75.06 198 LYS A N 1
ATOM 1569 C CA . LYS A 1 198 ? 2.116 -0.738 -33.403 1.00 75.06 198 LYS A CA 1
ATOM 1570 C C . LYS A 1 198 ? 2.514 0.485 -32.574 1.00 75.06 198 LYS A C 1
ATOM 1572 O O . LYS A 1 198 ? 2.255 0.522 -31.370 1.00 75.06 198 LYS A O 1
ATOM 1577 N N . ARG A 1 199 ? 3.136 1.487 -33.199 1.00 76.75 199 ARG A N 1
ATOM 1578 C CA . ARG A 1 199 ? 3.512 2.746 -32.544 1.00 76.75 199 ARG A CA 1
ATOM 1579 C C . ARG A 1 199 ? 2.282 3.558 -32.149 1.00 76.75 199 ARG A C 1
ATOM 1581 O O . ARG A 1 199 ? 2.250 4.067 -31.029 1.00 76.75 199 ARG A O 1
ATOM 1588 N N . ASP A 1 200 ? 1.284 3.647 -33.018 1.00 82.12 200 ASP A N 1
ATOM 1589 C CA . ASP A 1 200 ? 0.036 4.365 -32.755 1.00 82.12 200 ASP A CA 1
ATOM 1590 C C . ASP A 1 200 ? -0.766 3.682 -31.648 1.00 82.12 200 ASP A C 1
ATOM 1592 O O . ASP A 1 200 ? -1.199 4.343 -30.704 1.00 82.12 200 ASP A O 1
ATOM 1596 N N . LEU A 1 201 ? -0.839 2.349 -31.674 1.00 85.38 201 LEU A N 1
ATOM 1597 C CA . LEU A 1 201 ? -1.485 1.560 -30.628 1.00 85.38 201 LEU A CA 1
ATOM 1598 C C . LEU A 1 201 ? -0.787 1.709 -29.266 1.00 85.38 201 LEU A C 1
ATOM 1600 O O . LEU A 1 201 ? -1.452 1.928 -28.258 1.00 85.38 201 LEU A O 1
ATOM 1604 N N . SER A 1 202 ? 0.550 1.679 -29.226 1.00 86.75 202 SER A N 1
ATOM 1605 C CA . SER A 1 202 ? 1.309 1.960 -27.996 1.00 86.75 202 SER A CA 1
ATOM 1606 C C . SER A 1 202 ? 1.064 3.385 -27.485 1.00 86.75 202 SER A C 1
ATOM 1608 O O . SER A 1 202 ? 0.988 3.600 -26.274 1.00 86.75 202 SER A O 1
ATOM 1610 N N . THR A 1 203 ? 0.929 4.368 -28.382 1.00 90.12 203 THR A N 1
ATOM 1611 C CA . THR A 1 203 ? 0.604 5.747 -27.990 1.00 90.12 203 THR A CA 1
ATOM 1612 C C . THR A 1 203 ? -0.796 5.802 -27.379 1.00 90.12 203 THR A C 1
ATOM 1614 O O . THR A 1 203 ? -0.956 6.351 -26.292 1.00 90.12 203 THR A O 1
ATOM 1617 N N . LEU A 1 204 ? -1.784 5.167 -28.018 1.00 92.44 204 LEU A N 1
ATOM 1618 C CA . LEU A 1 204 ? -3.154 5.084 -27.517 1.00 92.44 204 LEU A CA 1
ATOM 1619 C C . LEU A 1 204 ? -3.219 4.406 -26.143 1.00 92.44 204 LEU A C 1
ATOM 1621 O O . LEU A 1 204 ? -3.814 4.957 -25.223 1.00 92.44 204 LEU A O 1
ATOM 1625 N N . TRP A 1 205 ? -2.564 3.255 -25.966 1.00 93.56 205 TRP A N 1
ATOM 1626 C CA . TRP A 1 205 ? -2.498 2.569 -24.671 1.00 93.56 205 TRP A CA 1
ATOM 1627 C C . TRP A 1 205 ? -1.853 3.421 -23.589 1.00 93.56 205 TRP A C 1
ATOM 1629 O O . TRP A 1 205 ? -2.310 3.406 -22.452 1.00 93.56 205 TRP A O 1
ATOM 1639 N N . THR A 1 206 ? -0.826 4.194 -23.941 1.00 93.69 206 THR A N 1
ATOM 1640 C CA . THR A 1 206 ? -0.186 5.121 -23.006 1.00 93.69 206 THR A CA 1
ATOM 1641 C C . THR A 1 206 ? -1.174 6.205 -22.562 1.00 93.69 206 THR A C 1
ATOM 1643 O O . THR A 1 206 ? -1.305 6.453 -21.367 1.00 93.69 206 THR A O 1
ATOM 1646 N N . VAL A 1 207 ? -1.921 6.808 -23.495 1.00 94.81 207 VAL A N 1
ATOM 1647 C CA . VAL A 1 207 ? -2.952 7.810 -23.169 1.00 94.81 207 VAL A CA 1
ATOM 1648 C C . VAL A 1 207 ? -4.040 7.209 -22.278 1.00 94.81 207 VAL A C 1
ATOM 1650 O O . VAL A 1 207 ? -4.356 7.780 -21.237 1.00 94.81 207 VAL A O 1
ATOM 1653 N N . VAL A 1 208 ? -4.570 6.037 -22.639 1.00 96.19 208 VAL A N 1
ATOM 1654 C CA . VAL A 1 208 ? -5.594 5.334 -21.848 1.00 96.19 208 VAL A CA 1
ATOM 1655 C C . VAL A 1 208 ? -5.083 5.021 -20.443 1.00 96.19 208 VAL A C 1
ATOM 1657 O O . VAL A 1 208 ? -5.776 5.299 -19.471 1.00 96.19 208 VAL A O 1
ATOM 1660 N N . TYR A 1 209 ? -3.859 4.510 -20.320 1.00 96.38 209 TYR A N 1
ATOM 1661 C CA . TYR A 1 209 ? -3.238 4.202 -19.035 1.00 96.38 209 TYR A CA 1
ATOM 1662 C C . TYR A 1 209 ? -3.167 5.434 -18.117 1.00 96.38 209 TYR A C 1
ATOM 1664 O O . TYR A 1 209 ? -3.603 5.371 -16.968 1.00 96.38 209 TYR A O 1
ATOM 1672 N N . TYR A 1 210 ? -2.682 6.575 -18.620 1.00 96.75 210 TYR A N 1
ATOM 1673 C CA . TYR A 1 210 ? -2.586 7.798 -17.815 1.00 96.75 210 TYR A CA 1
ATOM 1674 C C . TYR A 1 210 ? -3.956 8.394 -17.469 1.00 96.75 210 TYR A C 1
ATOM 1676 O O . TYR A 1 210 ? -4.135 8.897 -16.359 1.00 96.75 210 TYR A O 1
ATOM 1684 N N . LEU A 1 211 ? -4.945 8.291 -18.363 1.00 97.19 211 LEU A N 1
ATOM 1685 C CA . LEU A 1 211 ? -6.328 8.659 -18.045 1.00 97.19 211 LEU A CA 1
ATOM 1686 C C . LEU A 1 211 ? -6.895 7.775 -16.928 1.00 97.19 211 LEU A C 1
ATOM 1688 O O . LEU A 1 211 ? -7.506 8.289 -15.994 1.00 97.19 211 LEU A O 1
ATOM 1692 N N . LEU A 1 212 ? -6.647 6.464 -16.981 1.00 97.56 212 LEU A N 1
ATOM 1693 C CA . LEU A 1 212 ? -7.075 5.522 -15.947 1.00 97.56 212 LEU A CA 1
ATOM 1694 C C . LEU A 1 212 ? -6.392 5.767 -14.599 1.00 97.56 212 LEU A C 1
ATOM 1696 O O . LEU A 1 212 ? -7.026 5.545 -13.575 1.00 97.56 212 LEU A O 1
ATOM 1700 N N . LEU A 1 213 ? -5.150 6.263 -14.567 1.00 96.56 213 LEU A N 1
ATOM 1701 C CA . LEU A 1 213 ? -4.517 6.683 -13.311 1.00 96.56 213 LEU A CA 1
ATOM 1702 C C . LEU A 1 213 ? -5.275 7.841 -12.649 1.00 96.56 213 LEU A C 1
ATOM 1704 O O . LEU A 1 213 ? -5.542 7.798 -11.449 1.00 96.56 213 LEU A O 1
ATOM 1708 N N . ILE A 1 214 ? -5.652 8.860 -13.426 1.00 96.94 214 ILE A N 1
ATOM 1709 C CA . ILE A 1 214 ? -6.372 10.033 -12.909 1.00 96.94 214 ILE A CA 1
ATOM 1710 C C . ILE A 1 214 ? -7.792 9.644 -12.487 1.00 96.94 214 ILE A C 1
ATOM 1712 O O . ILE A 1 214 ? -8.218 9.953 -11.374 1.00 96.94 214 ILE A O 1
ATOM 1716 N N . LEU A 1 215 ? -8.517 8.937 -13.358 1.00 97.81 215 LEU A N 1
ATOM 1717 C CA . LEU A 1 215 ? -9.878 8.481 -13.079 1.00 97.81 215 LEU A CA 1
ATOM 1718 C C . LEU A 1 215 ? -9.915 7.486 -11.915 1.00 97.81 215 LEU A C 1
ATOM 1720 O O . LEU A 1 215 ? -10.828 7.549 -11.098 1.00 97.81 215 LEU A O 1
ATOM 1724 N N . GLY A 1 216 ? -8.913 6.613 -11.805 1.00 97.56 216 GLY A N 1
ATOM 1725 C CA . GLY A 1 216 ? -8.756 5.681 -10.693 1.00 97.56 216 GLY A CA 1
ATOM 1726 C C . GLY A 1 216 ? -8.515 6.395 -9.366 1.00 97.56 216 GLY A C 1
ATOM 1727 O O . GLY A 1 216 ? -9.189 6.099 -8.383 1.00 97.56 216 GLY A O 1
ATOM 1728 N N . ALA A 1 217 ? -7.637 7.403 -9.336 1.00 96.94 217 ALA A N 1
ATOM 1729 C CA . ALA A 1 217 ? -7.411 8.223 -8.145 1.00 96.94 217 ALA A CA 1
ATOM 1730 C C . ALA A 1 217 ? -8.666 9.015 -7.730 1.00 96.94 217 ALA A C 1
ATOM 1732 O O . ALA A 1 217 ? -9.017 9.056 -6.549 1.00 96.94 217 ALA A O 1
ATOM 1733 N N . TYR A 1 218 ? -9.380 9.600 -8.696 1.00 97.81 218 TYR A N 1
ATOM 1734 C CA . TYR A 1 218 ? -10.646 10.292 -8.445 1.00 97.81 218 TYR A CA 1
ATOM 1735 C C . TYR A 1 218 ? -11.735 9.334 -7.935 1.00 97.81 218 TYR A C 1
ATOM 1737 O O . TYR A 1 218 ? -12.412 9.617 -6.946 1.00 97.81 218 TYR A O 1
ATOM 1745 N N . GLY A 1 219 ? -11.861 8.163 -8.563 1.00 97.94 219 GLY A N 1
ATOM 1746 C CA . GLY A 1 219 ? -12.781 7.110 -8.148 1.00 97.94 219 GLY A CA 1
ATOM 1747 C C .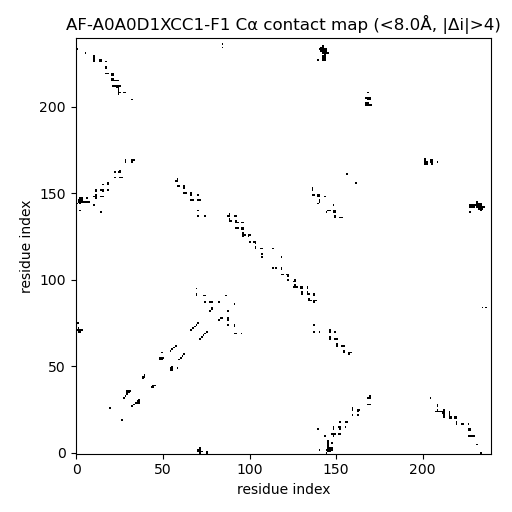 GLY A 1 219 ? -12.468 6.588 -6.748 1.00 97.94 219 GLY A C 1
ATOM 1748 O O . GLY A 1 219 ? -13.387 6.417 -5.948 1.00 97.94 219 GLY A O 1
ATOM 1749 N N . PHE A 1 220 ? -11.187 6.404 -6.421 1.00 97.50 220 PHE A N 1
ATOM 1750 C CA . PHE A 1 220 ? -10.735 6.050 -5.079 1.00 97.50 220 PHE A CA 1
ATOM 1751 C C . PHE A 1 220 ? -11.149 7.112 -4.062 1.00 97.50 220 PHE A C 1
ATOM 1753 O O . PHE A 1 220 ? -11.726 6.768 -3.037 1.00 97.50 220 PHE A O 1
ATOM 1760 N N . TYR A 1 221 ? -10.924 8.396 -4.356 1.00 96.88 221 TYR A N 1
ATOM 1761 C CA . TYR A 1 221 ? -11.297 9.495 -3.463 1.00 96.88 221 TYR A CA 1
ATOM 1762 C C . TYR A 1 221 ? -12.800 9.505 -3.141 1.00 96.88 221 TYR A C 1
ATOM 1764 O O . TYR A 1 221 ? -13.172 9.562 -1.969 1.00 96.88 221 TYR A O 1
ATOM 1772 N N . ILE A 1 222 ? -13.663 9.374 -4.155 1.00 97.56 222 ILE A N 1
ATOM 1773 C CA . ILE A 1 222 ? -15.123 9.344 -3.956 1.00 97.56 222 ILE A CA 1
ATOM 1774 C C . ILE A 1 222 ? -15.555 8.110 -3.159 1.00 97.56 222 ILE A C 1
ATOM 1776 O O . ILE A 1 222 ? -16.425 8.189 -2.292 1.00 97.56 222 ILE A O 1
ATOM 1780 N N . ASN A 1 223 ? -14.958 6.956 -3.457 1.00 97.00 223 ASN A N 1
ATOM 1781 C CA . ASN A 1 223 ? -15.379 5.680 -2.890 1.00 97.00 223 ASN A CA 1
ATOM 1782 C C . ASN A 1 223 ? -14.649 5.310 -1.591 1.00 97.00 223 ASN A C 1
ATOM 1784 O O . ASN A 1 223 ? -14.987 4.290 -0.990 1.00 97.00 223 ASN A O 1
ATOM 1788 N N . LEU A 1 224 ? -13.711 6.137 -1.116 1.00 96.12 224 LEU A N 1
ATOM 1789 C CA . LEU A 1 224 ? -12.898 5.856 0.066 1.00 96.12 224 LEU A CA 1
ATOM 1790 C C . LEU A 1 224 ? -13.756 5.592 1.307 1.00 96.12 224 LEU A C 1
ATOM 1792 O O . LEU A 1 224 ? -13.551 4.598 1.997 1.00 96.12 224 LEU A O 1
ATOM 1796 N N . PHE A 1 225 ? -14.736 6.450 1.591 1.00 94.50 225 PHE A N 1
ATOM 1797 C CA . PHE A 1 225 ? -15.634 6.280 2.739 1.00 94.50 225 PHE A CA 1
ATOM 1798 C C . PHE A 1 225 ? -16.749 5.247 2.501 1.00 94.50 225 PHE A C 1
ATOM 1800 O O . PHE A 1 225 ? -16.955 4.416 3.393 1.00 94.50 225 PHE A O 1
ATOM 1807 N N . PRO A 1 226 ? -17.447 5.244 1.343 1.00 95.44 226 PRO A N 1
ATOM 1808 C CA . PRO A 1 226 ? -18.485 4.255 1.047 1.00 95.44 226 PRO A CA 1
ATOM 1809 C C . PRO A 1 226 ? -17.988 2.805 1.045 1.00 95.44 226 PRO A C 1
ATOM 1811 O O . PRO A 1 226 ? -18.612 1.948 1.667 1.00 95.44 226 PRO A O 1
ATOM 1814 N N . LEU A 1 227 ? -16.857 2.515 0.390 1.00 94.50 227 LEU A N 1
ATOM 1815 C CA . LEU A 1 227 ? -16.345 1.144 0.271 1.00 94.50 227 LEU A CA 1
ATOM 1816 C C . LEU A 1 227 ? -15.631 0.650 1.534 1.00 94.50 227 LEU A C 1
ATOM 1818 O O . LEU A 1 227 ? -15.452 -0.553 1.690 1.00 94.50 227 LEU A O 1
ATOM 1822 N N . THR A 1 228 ? -15.278 1.541 2.461 1.00 94.94 228 THR A N 1
ATOM 1823 C CA . THR A 1 228 ? -14.728 1.155 3.774 1.00 94.94 228 THR A CA 1
ATOM 1824 C C . THR A 1 228 ? -15.771 1.179 4.890 1.00 94.94 228 THR A C 1
ATOM 1826 O O . THR A 1 228 ? -15.434 0.954 6.048 1.00 94.94 228 THR A O 1
ATOM 1829 N N . ALA A 1 229 ? -17.042 1.461 4.588 1.00 93.38 229 ALA A N 1
ATOM 1830 C CA . ALA A 1 229 ? -18.100 1.437 5.589 1.00 93.38 229 ALA A CA 1
ATOM 1831 C C . ALA A 1 229 ? -18.405 0.005 6.051 1.00 93.38 229 ALA A C 1
ATOM 1833 O O . ALA A 1 229 ? -18.773 -0.852 5.244 1.00 93.38 229 ALA A O 1
ATOM 1834 N N . SER A 1 230 ? -18.299 -0.216 7.362 1.00 93.12 230 SER A N 1
ATOM 1835 C CA . SER A 1 230 ? -18.553 -1.498 8.017 1.00 93.12 230 SER A CA 1
ATOM 1836 C C . SER A 1 230 ? -19.284 -1.299 9.343 1.00 93.12 230 SER A C 1
ATOM 1838 O O . SER A 1 230 ? -19.076 -0.304 10.038 1.00 93.12 230 SER A O 1
ATOM 1840 N N . SER A 1 231 ? -20.106 -2.279 9.719 1.00 90.38 231 SER A N 1
ATOM 1841 C CA . SER A 1 231 ? -20.725 -2.363 11.047 1.00 90.38 231 SER A CA 1
ATOM 1842 C C . SER A 1 231 ? -19.715 -2.665 12.160 1.00 90.38 231 SER A C 1
ATOM 1844 O O . SER A 1 231 ? -20.036 -2.497 13.330 1.00 90.38 231 SER A O 1
ATOM 1846 N N . ASN A 1 232 ? -18.507 -3.114 11.804 1.00 90.94 232 ASN A N 1
ATOM 1847 C CA . ASN A 1 232 ? -17.451 -3.512 12.737 1.00 90.94 232 ASN A CA 1
ATOM 1848 C C . ASN A 1 232 ? -16.399 -2.410 12.954 1.00 90.94 232 ASN A C 1
ATOM 1850 O O . ASN A 1 232 ? -15.307 -2.690 13.453 1.00 90.94 232 ASN A O 1
ATOM 1854 N N . ALA A 1 233 ? -16.694 -1.169 12.552 1.00 90.88 233 ALA A N 1
ATOM 1855 C CA . ALA A 1 233 ? -15.790 -0.040 12.727 1.00 90.88 233 ALA A CA 1
ATOM 1856 C C . ALA A 1 233 ? -15.352 0.095 14.196 1.00 90.88 233 ALA A C 1
ATOM 1858 O O . ALA A 1 233 ? -16.175 0.109 15.109 1.00 90.88 233 ALA A O 1
ATOM 1859 N N . LEU A 1 234 ? -14.043 0.216 14.424 1.00 87.62 234 LEU A N 1
ATOM 1860 C CA . LEU A 1 234 ? -13.480 0.409 15.765 1.00 87.62 234 LEU A CA 1
ATOM 1861 C C . LEU A 1 234 ? -13.654 1.845 16.249 1.00 87.62 234 LEU A C 1
ATOM 1863 O O . LEU A 1 234 ? -13.612 2.102 17.451 1.00 87.62 234 LEU A O 1
ATOM 1867 N N . ILE A 1 235 ? -13.778 2.776 15.305 1.00 84.19 235 ILE A N 1
ATOM 1868 C CA . ILE A 1 235 ? -13.888 4.203 15.557 1.00 84.19 235 ILE A CA 1
ATOM 1869 C C . ILE A 1 235 ? -14.820 4.812 14.515 1.00 84.19 235 ILE A C 1
ATOM 1871 O O . ILE A 1 235 ? -14.688 4.542 13.317 1.00 84.19 235 ILE A O 1
ATOM 1875 N N . ASP A 1 236 ? -15.715 5.685 14.971 1.00 75.94 236 ASP A N 1
ATOM 1876 C CA . ASP A 1 236 ? -16.480 6.546 14.085 1.00 75.94 236 ASP A CA 1
ATOM 1877 C C . ASP A 1 236 ? -15.704 7.832 13.751 1.00 75.94 236 ASP A C 1
ATOM 1879 O O . ASP A 1 236 ? -15.183 8.526 14.625 1.00 75.94 236 ASP A O 1
ATOM 1883 N N . PHE A 1 237 ? -15.612 8.139 12.459 1.00 71.12 237 PHE A N 1
ATOM 1884 C CA . PHE A 1 237 ? -14.968 9.349 11.946 1.00 71.12 237 PHE A CA 1
ATOM 1885 C C . PHE A 1 237 ? -15.968 10.501 11.751 1.00 71.12 237 PHE A C 1
ATOM 1887 O O . PHE A 1 237 ? -15.543 11.603 11.418 1.00 71.12 237 PHE A O 1
ATOM 1894 N N . SER A 1 238 ? -17.270 10.261 11.958 1.00 59.09 238 SER A N 1
ATOM 1895 C CA . SER A 1 238 ? -18.345 11.246 11.781 1.00 59.09 238 SER A CA 1
ATOM 1896 C C . SER A 1 238 ? -18.394 12.339 12.860 1.00 59.09 238 SER A C 1
ATOM 1898 O O . SER A 1 238 ? -19.042 13.363 12.659 1.00 59.09 238 SER A O 1
ATOM 1900 N N . SER A 1 239 ? -17.692 12.162 13.984 1.00 45.34 239 SER A N 1
ATOM 1901 C CA . SER A 1 239 ? -17.780 13.033 15.162 1.00 45.34 239 SER A CA 1
ATOM 1902 C C . SER A 1 239 ? -16.549 13.928 15.396 1.00 45.34 239 SER A C 1
ATOM 1904 O O . SER A 1 239 ? -16.231 14.206 16.549 1.00 45.34 239 SER A O 1
ATOM 1906 N N . ASN A 1 240 ? -15.826 14.354 14.346 1.00 38.88 240 ASN A N 1
ATOM 1907 C CA . ASN A 1 240 ? -14.677 15.280 14.468 1.00 38.88 240 ASN A CA 1
ATOM 1908 C C . ASN A 1 240 ? -14.526 16.293 13.327 1.00 38.88 240 ASN A C 1
ATOM 1910 O O . ASN A 1 240 ? -13.872 15.930 12.312 1.00 38.88 240 ASN A O 1
#

Organism: NCBI:txid253628

Mean predicted aligned error: 8.45 Å

Sequence (240 aa):
MLGWWPVNPVDVLRTTLLCAILFAGPLFEAAIVEGRWRDWLWGTHVVETFSSWTGWRNLVAGPVTEEIVFRSLLVPLHILAKVAPKNIVFITPLYFGIAHIHHLYEFRLTHPEVPVLPAVLRTVVQFTYTSLFGFFATFVYLRTGSVYTAIAAHMFCNWMGLPRIWGRVGVRASMQINVPSGGKKGGTRDLGTSATVKRDLSTLWTVVYYLLLILGAYGFYINLFPLTASSNALIDFSSN

Foldseek 3Di:
DLQAPDDDVLLLVLLLVLLCLLLVLLCCLCCPLVVCVVVVVVCVVVCVLCVDPVSVCLQPVVLLVLLSCQQSPVLVVCVVVVHDLVCSLQPSQLVVLVVQLVVLVVCCVVCVVDDSVVSVVVSVVSSVVSSVLSSLLNVLCLQAVHSSSSSSSSSSCSVSDDDDPDDWGNPPPPPPPPPPDDDDDDDPDVPVVVVVVSVVVRVVSRVVSVVSNVSSVVSSVVCVNVSSHYPNRNDDPPPD

Secondary structure (DSSP, 8-state):
--S-SS--HHHHHHHHHHHHHHTHHHHHIIIIIS-THHHHHT-HHHHHHHHSHHHHIIIIIHHHHHHIIIIIIIHHHHHHTT--HHHHHHHHHHHHHHHTTHHHHHHHHH-TTS-HHHHHHHHHHHHHHHHHHHHHHHHHHHHH--HHHHHHHHHHHHHH-S---SS-SS------------------SSHHHHHHHHHHHHHHHHHHHHHHHHHHHHHHHHHHHHHT--TT-SS-STT-